Protein AF-A0A6H1ZEV6-F1 (afdb_monomer_lite)

Structure (mmCIF, N/CA/C/O backbone):
data_AF-A0A6H1ZEV6-F1
#
_entry.id   AF-A0A6H1ZEV6-F1
#
loop_
_atom_site.group_PDB
_atom_site.id
_atom_site.type_symbol
_atom_site.label_atom_id
_atom_site.label_alt_id
_atom_site.label_comp_id
_atom_site.label_asym_id
_atom_site.label_entity_id
_atom_site.label_seq_id
_atom_site.pdbx_PDB_ins_code
_atom_site.Cartn_x
_atom_site.Cartn_y
_atom_site.Cartn_z
_atom_site.occupancy
_atom_site.B_iso_or_equiv
_atom_site.auth_seq_id
_atom_site.auth_comp_id
_atom_site.auth_asym_id
_atom_site.auth_atom_id
_atom_site.pdbx_PDB_model_num
ATOM 1 N N . MET A 1 1 ? 6.983 12.228 3.815 1.00 50.22 1 MET A N 1
ATOM 2 C CA . MET A 1 1 ? 7.263 11.785 2.430 1.00 50.22 1 MET A CA 1
ATOM 3 C C . MET A 1 1 ? 5.994 11.112 1.945 1.00 50.22 1 MET A C 1
ATOM 5 O O . MET A 1 1 ? 5.514 10.245 2.655 1.00 50.22 1 MET A O 1
ATOM 9 N N . THR A 1 2 ? 5.404 11.573 0.845 1.00 63.44 2 THR A N 1
ATOM 10 C CA . THR A 1 2 ? 4.066 11.163 0.370 1.00 63.44 2 THR A CA 1
ATOM 11 C C . THR A 1 2 ? 4.087 9.982 -0.602 1.00 63.44 2 THR A C 1
ATOM 13 O O . THR A 1 2 ? 3.046 9.626 -1.137 1.00 63.44 2 THR A O 1
ATOM 16 N N . THR A 1 3 ? 5.255 9.394 -0.873 1.00 75.25 3 THR A N 1
ATOM 17 C CA . THR A 1 3 ? 5.411 8.288 -1.826 1.00 75.25 3 THR A CA 1
ATOM 18 C C . THR A 1 3 ? 6.402 7.251 -1.300 1.00 75.25 3 THR A C 1
ATOM 20 O O . THR A 1 3 ? 7.290 7.564 -0.497 1.00 75.25 3 THR A O 1
ATOM 23 N N . ARG A 1 4 ? 6.287 6.018 -1.804 1.00 79.00 4 ARG A N 1
ATOM 24 C CA . ARG A 1 4 ? 7.197 4.900 -1.502 1.00 79.00 4 ARG A CA 1
ATOM 25 C C . ARG A 1 4 ? 8.296 4.711 -2.547 1.00 79.00 4 ARG A C 1
ATOM 27 O O . ARG A 1 4 ? 9.059 3.745 -2.477 1.00 79.00 4 ARG A O 1
ATOM 34 N N . ALA A 1 5 ? 8.418 5.649 -3.485 1.00 88.75 5 ALA A N 1
ATOM 35 C CA . ALA A 1 5 ? 9.421 5.589 -4.533 1.00 88.75 5 ALA A CA 1
ATOM 36 C C . ALA A 1 5 ? 10.843 5.596 -3.942 1.00 88.75 5 ALA A C 1
ATOM 38 O O . ALA A 1 5 ? 11.205 6.440 -3.114 1.00 88.75 5 ALA A O 1
ATOM 39 N N . ALA A 1 6 ? 11.666 4.652 -4.388 1.00 91.50 6 ALA A N 1
ATOM 40 C CA . ALA A 1 6 ? 13.073 4.541 -4.020 1.00 91.50 6 ALA A CA 1
ATOM 41 C C . ALA A 1 6 ? 13.961 4.645 -5.257 1.00 91.50 6 ALA A C 1
ATOM 43 O O . ALA A 1 6 ? 13.528 4.379 -6.376 1.00 91.50 6 ALA A O 1
ATOM 44 N N . GLN A 1 7 ? 15.204 5.068 -5.047 1.00 94.31 7 GLN A N 1
ATOM 45 C CA . GLN A 1 7 ? 16.198 5.141 -6.107 1.00 94.31 7 GLN A CA 1
ATOM 46 C C . GLN A 1 7 ? 16.534 3.727 -6.590 1.00 94.31 7 GLN A C 1
ATOM 48 O O . GLN A 1 7 ? 16.635 2.794 -5.792 1.00 94.31 7 GLN A O 1
ATOM 53 N N . ILE A 1 8 ? 16.689 3.555 -7.901 1.00 95.06 8 ILE A N 1
ATOM 54 C CA . ILE A 1 8 ? 17.129 2.282 -8.476 1.00 95.06 8 ILE A CA 1
ATOM 55 C C . ILE A 1 8 ? 18.654 2.216 -8.365 1.00 95.06 8 ILE A C 1
ATOM 57 O O . ILE A 1 8 ? 19.376 2.600 -9.283 1.00 95.06 8 ILE A O 1
ATOM 61 N N . GLU A 1 9 ? 19.140 1.735 -7.222 1.00 92.44 9 GLU A N 1
ATOM 62 C CA . GLU A 1 9 ? 20.569 1.737 -6.867 1.00 92.44 9 GLU A CA 1
ATOM 63 C C . GLU A 1 9 ? 21.460 1.019 -7.892 1.00 92.44 9 GLU A C 1
ATOM 65 O O . GLU A 1 9 ? 22.584 1.444 -8.153 1.00 92.44 9 GLU A O 1
ATOM 70 N N . CYS A 1 10 ? 20.955 -0.036 -8.544 1.00 89.19 10 CYS A N 1
ATOM 71 C CA . CYS A 1 10 ? 21.729 -0.769 -9.550 1.00 89.19 10 CYS A CA 1
ATOM 72 C C . CYS A 1 10 ? 22.052 0.053 -10.809 1.00 89.19 10 CYS A C 1
ATOM 74 O O . CYS A 1 10 ? 22.911 -0.358 -11.582 1.00 89.19 10 CYS A O 1
ATOM 76 N N . LEU A 1 11 ? 21.398 1.202 -11.010 1.00 95.50 11 LEU A N 1
ATOM 77 C CA . LEU A 1 11 ? 21.671 2.128 -12.113 1.00 95.50 11 LEU A CA 1
ATOM 78 C C . LEU A 1 11 ? 22.521 3.333 -11.685 1.00 95.50 11 LEU A C 1
ATOM 80 O O . LEU A 1 11 ? 22.792 4.207 -12.509 1.00 95.50 11 LEU A O 1
ATOM 84 N N . MET A 1 12 ? 22.945 3.381 -10.417 1.00 93.31 12 MET A N 1
ATOM 85 C CA . MET A 1 12 ? 23.849 4.410 -9.890 1.00 93.31 12 MET A CA 1
ATOM 86 C C . MET A 1 12 ? 25.314 3.994 -9.882 1.00 93.31 12 MET A C 1
ATOM 88 O O . MET A 1 12 ? 26.193 4.839 -9.729 1.00 93.31 12 MET A O 1
ATOM 92 N N . ALA A 1 13 ? 25.581 2.716 -10.129 1.00 93.62 13 ALA A N 1
ATOM 93 C CA . ALA A 1 13 ? 26.898 2.246 -10.522 1.00 93.62 13 ALA A CA 1
ATOM 94 C C . ALA A 1 13 ? 27.029 2.279 -12.057 1.00 93.62 13 ALA A C 1
ATOM 96 O O . ALA A 1 13 ? 26.051 1.968 -12.743 1.00 93.62 13 ALA A O 1
ATOM 97 N N . PRO A 1 14 ? 28.214 2.615 -12.605 1.00 95.25 14 PRO A N 1
ATOM 98 C CA . PRO A 1 14 ? 28.466 2.538 -14.039 1.00 95.25 14 PRO A CA 1
ATOM 99 C C . PRO A 1 14 ? 28.125 1.158 -14.600 1.00 95.25 14 PRO A C 1
ATOM 101 O O . PRO A 1 14 ? 28.687 0.142 -14.184 1.00 95.25 14 PRO A O 1
ATOM 104 N N . VAL A 1 15 ? 27.207 1.118 -15.561 1.00 96.25 15 VAL A N 1
ATOM 105 C CA . VAL A 1 15 ? 26.894 -0.092 -16.318 1.00 96.25 15 VAL A CA 1
ATOM 106 C C . VAL A 1 15 ? 27.936 -0.253 -17.422 1.00 96.25 15 VAL A C 1
ATOM 108 O O . VAL A 1 15 ? 28.165 0.660 -18.215 1.00 96.25 15 VAL A O 1
ATOM 111 N N . HIS A 1 16 ? 28.548 -1.431 -17.496 1.00 96.44 16 HIS A N 1
ATOM 112 C CA . HIS A 1 16 ? 29.458 -1.817 -18.574 1.00 96.44 16 HIS A CA 1
ATOM 113 C C . HIS A 1 16 ? 28.782 -2.845 -19.477 1.00 96.44 16 HIS A C 1
ATOM 115 O O . HIS A 1 16 ? 28.081 -3.715 -18.980 1.00 96.44 16 HIS A O 1
ATOM 121 N N . ASP A 1 17 ? 28.996 -2.797 -20.789 1.00 96.81 17 ASP A N 1
ATOM 122 C CA . ASP A 1 17 ? 28.552 -3.869 -21.685 1.00 96.81 17 ASP A CA 1
ATOM 123 C C . ASP A 1 17 ? 29.357 -5.148 -21.401 1.00 96.81 17 ASP A C 1
ATOM 125 O O . ASP A 1 17 ? 30.574 -5.160 -21.566 1.00 96.81 17 ASP A O 1
ATOM 129 N N . TYR A 1 18 ? 28.697 -6.246 -21.012 1.00 95.00 18 TYR A N 1
ATOM 130 C CA . TYR A 1 18 ? 29.376 -7.509 -20.684 1.00 95.00 18 TYR A CA 1
ATOM 131 C C . TYR A 1 18 ? 30.173 -8.114 -21.851 1.00 95.00 18 TYR A C 1
ATOM 133 O O . TYR A 1 18 ? 31.049 -8.949 -21.628 1.00 95.00 18 TYR A O 1
ATOM 141 N N . ARG A 1 19 ? 29.863 -7.730 -23.095 1.00 96.00 19 ARG A N 1
ATOM 142 C CA . ARG A 1 19 ? 30.500 -8.256 -24.311 1.00 96.00 19 ARG A CA 1
ATOM 143 C C . ARG A 1 19 ? 31.822 -7.554 -24.603 1.00 96.00 19 ARG A C 1
ATOM 145 O O . ARG A 1 19 ? 32.759 -8.187 -25.077 1.00 96.00 19 ARG A O 1
ATOM 152 N N . THR A 1 20 ? 31.883 -6.247 -24.348 1.00 95.31 20 THR A N 1
ATOM 153 C CA . THR A 1 20 ? 33.016 -5.379 -24.726 1.00 95.31 20 THR A CA 1
ATOM 154 C C . THR A 1 20 ? 33.753 -4.785 -23.528 1.00 95.31 20 THR A C 1
ATOM 156 O O . THR A 1 20 ? 34.849 -4.252 -23.684 1.00 95.31 20 THR A O 1
ATOM 159 N N . ASN A 1 21 ? 33.163 -4.867 -22.335 1.00 95.06 21 ASN A N 1
ATOM 160 C CA . ASN A 1 21 ? 33.586 -4.218 -21.097 1.00 95.06 21 ASN A CA 1
ATOM 161 C C . ASN A 1 21 ? 33.667 -2.675 -21.172 1.00 95.06 21 ASN A C 1
ATOM 163 O O . ASN A 1 21 ? 34.192 -2.032 -20.259 1.00 95.06 21 ASN A O 1
ATOM 167 N N . ALA A 1 22 ? 33.144 -2.055 -22.235 1.00 96.38 22 ALA A N 1
ATOM 168 C CA . ALA A 1 22 ? 33.058 -0.603 -22.361 1.00 96.38 22 ALA A CA 1
ATOM 169 C C . ALA A 1 22 ? 31.904 -0.043 -21.514 1.00 96.38 22 ALA A C 1
ATOM 171 O O . ALA A 1 22 ? 30.912 -0.734 -21.281 1.00 96.38 22 ALA A O 1
ATOM 172 N N . ILE A 1 23 ? 32.013 1.219 -21.085 1.00 96.94 23 ILE A N 1
ATOM 173 C CA . ILE A 1 23 ? 30.904 1.929 -20.431 1.00 96.94 23 ILE A CA 1
ATOM 174 C C . ILE A 1 23 ? 29.711 1.955 -21.393 1.00 96.94 23 ILE A C 1
ATOM 176 O O . ILE A 1 23 ? 29.856 2.357 -22.550 1.00 96.94 23 ILE A O 1
ATOM 180 N N . ALA A 1 24 ? 28.531 1.567 -20.907 1.00 96.50 24 ALA A N 1
ATOM 181 C CA . ALA A 1 24 ? 27.271 1.518 -21.651 1.00 96.50 24 ALA A CA 1
ATOM 182 C C . ALA A 1 24 ? 26.667 2.922 -21.876 1.00 96.50 24 ALA A C 1
ATOM 184 O O . ALA A 1 24 ? 25.479 3.164 -21.660 1.00 96.50 24 ALA A O 1
ATOM 185 N N . SER A 1 25 ? 27.503 3.875 -22.283 1.00 97.00 25 SER A N 1
ATOM 186 C CA . SER A 1 25 ? 27.112 5.248 -22.587 1.00 97.00 25 SER A CA 1
ATOM 187 C C . SER A 1 25 ? 26.109 5.270 -23.741 1.00 97.00 25 SER A C 1
ATOM 189 O O . SER A 1 25 ? 26.327 4.637 -24.775 1.00 97.00 25 SER A O 1
ATOM 191 N N . GLY A 1 26 ? 24.991 5.979 -23.568 1.00 95.50 26 GLY A N 1
ATOM 192 C CA . GLY A 1 26 ? 23.961 6.095 -24.603 1.00 95.50 26 GLY A CA 1
ATOM 193 C C . GLY A 1 26 ? 23.064 4.861 -24.775 1.00 95.50 26 GLY A C 1
ATOM 194 O O . GLY A 1 26 ? 22.178 4.874 -25.628 1.00 95.50 26 GLY A O 1
ATOM 195 N N . TYR A 1 27 ? 23.244 3.806 -23.973 1.00 98.00 27 TYR A N 1
ATOM 196 C CA . TYR A 1 27 ? 22.373 2.625 -24.004 1.00 98.00 27 TYR A CA 1
ATOM 197 C C . TYR A 1 27 ? 21.000 2.979 -23.423 1.00 98.00 27 TYR A C 1
ATOM 199 O O . TYR A 1 27 ? 20.886 3.848 -22.559 1.00 98.00 27 TYR A O 1
ATOM 207 N N . THR A 1 28 ? 19.938 2.314 -23.875 1.00 98.25 28 THR A N 1
ATOM 208 C CA . THR A 1 28 ? 18.574 2.604 -23.404 1.00 98.25 28 THR A CA 1
ATOM 209 C C . THR A 1 28 ? 18.120 1.572 -22.382 1.00 98.25 28 THR A C 1
ATOM 211 O O . THR A 1 28 ? 18.119 0.370 -22.647 1.00 98.25 28 THR A O 1
ATOM 214 N N . VAL A 1 29 ? 17.696 2.046 -21.215 1.00 98.31 29 VAL A N 1
ATOM 215 C CA . VAL A 1 29 ? 17.106 1.238 -20.146 1.00 98.31 29 VAL A CA 1
ATOM 216 C C . VAL A 1 29 ? 15.591 1.256 -20.293 1.00 98.31 29 VAL A C 1
ATOM 218 O O . VAL A 1 29 ? 14.996 2.326 -20.391 1.00 98.31 29 VAL A O 1
ATOM 221 N N . TYR A 1 30 ? 14.963 0.087 -20.287 1.00 98.31 30 TYR A N 1
ATOM 222 C CA . TYR A 1 30 ? 13.516 -0.107 -20.339 1.00 98.31 30 TYR A CA 1
ATOM 223 C C . TYR A 1 30 ? 13.013 -0.716 -19.032 1.00 98.31 30 TYR A C 1
ATOM 225 O O . TYR A 1 30 ? 13.641 -1.628 -18.488 1.00 98.31 30 TYR A O 1
ATOM 233 N N . PHE A 1 31 ? 11.854 -0.251 -18.570 1.00 98.25 31 PHE A N 1
ATOM 234 C CA . PHE A 1 31 ? 11.254 -0.645 -17.299 1.00 98.25 31 PHE A CA 1
ATOM 235 C C . PHE A 1 31 ? 9.902 -1.324 -17.527 1.00 98.25 31 PHE A C 1
ATOM 237 O O . PHE A 1 31 ? 9.008 -0.777 -18.176 1.00 98.25 31 PHE A O 1
ATOM 244 N N . TYR A 1 32 ? 9.747 -2.521 -16.968 1.00 98.19 32 TYR A N 1
ATOM 245 C CA . TYR A 1 32 ? 8.550 -3.347 -17.092 1.00 98.19 32 TYR A CA 1
ATOM 246 C C . TYR A 1 32 ? 8.091 -3.858 -15.726 1.00 98.19 32 TYR A C 1
ATOM 248 O O . TYR A 1 32 ? 8.869 -3.907 -14.768 1.00 98.19 32 TYR A O 1
ATOM 256 N N . ALA A 1 33 ? 6.832 -4.282 -15.632 1.00 96.31 33 ALA A N 1
ATOM 257 C CA . ALA A 1 33 ? 6.369 -5.072 -14.499 1.00 96.31 33 ALA A CA 1
ATOM 258 C C . ALA A 1 33 ? 7.104 -6.425 -14.474 1.00 96.31 33 ALA A C 1
ATOM 260 O O . ALA A 1 33 ? 7.306 -7.042 -15.526 1.00 96.31 33 ALA A O 1
ATOM 261 N N . ALA A 1 34 ? 7.518 -6.862 -13.281 1.00 95.56 34 ALA A N 1
ATOM 262 C CA . ALA A 1 34 ? 8.301 -8.084 -13.086 1.00 95.56 34 ALA A CA 1
ATOM 263 C C . ALA A 1 34 ? 7.653 -9.305 -13.762 1.00 95.56 34 ALA A C 1
ATOM 265 O O . ALA A 1 34 ? 6.431 -9.448 -13.744 1.00 95.56 34 ALA A O 1
ATOM 266 N N . GLY A 1 35 ? 8.462 -10.153 -14.401 1.00 95.44 35 GLY A N 1
ATOM 267 C CA . GLY A 1 35 ? 7.990 -11.332 -15.136 1.00 95.44 35 GLY A CA 1
ATOM 268 C C . GLY A 1 35 ? 7.207 -11.053 -16.428 1.00 95.44 35 GLY A C 1
ATOM 269 O O . GLY A 1 35 ? 6.776 -11.996 -17.089 1.00 95.44 35 GLY A O 1
ATOM 270 N N . THR A 1 36 ? 7.026 -9.791 -16.833 1.00 96.62 36 THR A N 1
ATOM 271 C CA . THR A 1 36 ? 6.225 -9.425 -18.016 1.00 96.62 36 THR A CA 1
ATOM 272 C C . THR A 1 36 ? 7.019 -8.597 -19.035 1.00 96.62 36 THR A C 1
ATOM 274 O O . THR A 1 36 ? 8.216 -8.341 -18.881 1.00 96.62 36 THR A O 1
ATOM 277 N N . SER A 1 37 ? 6.350 -8.184 -20.111 1.00 96.56 37 SER A N 1
ATOM 278 C CA . SER A 1 37 ? 6.791 -7.128 -21.032 1.00 96.56 37 SER A CA 1
ATOM 279 C C . SER A 1 37 ? 5.890 -5.890 -20.963 1.00 96.56 37 SER A C 1
ATOM 281 O O . SER A 1 37 ? 5.944 -5.034 -21.845 1.00 96.56 37 SER A O 1
ATOM 283 N N . THR A 1 38 ? 5.035 -5.794 -19.943 1.00 97.56 38 THR A N 1
ATOM 284 C CA . THR A 1 38 ? 4.147 -4.648 -19.741 1.00 97.56 38 THR A CA 1
ATOM 285 C C . THR A 1 38 ? 4.963 -3.496 -19.182 1.00 97.56 38 THR A C 1
ATOM 287 O O . THR A 1 38 ? 5.583 -3.635 -18.128 1.00 97.56 38 THR A O 1
ATOM 290 N N . ALA A 1 39 ? 4.995 -2.371 -19.896 1.00 97.88 39 ALA A N 1
ATOM 291 C CA . ALA A 1 39 ? 5.756 -1.197 -19.488 1.00 97.88 39 ALA A CA 1
ATOM 292 C C . ALA A 1 39 ? 5.305 -0.696 -18.107 1.00 97.88 39 ALA A C 1
ATOM 294 O O . ALA A 1 39 ? 4.113 -0.697 -17.795 1.00 97.88 39 ALA A O 1
ATOM 295 N N . LYS A 1 40 ? 6.263 -0.268 -17.281 1.00 96.31 40 LYS A N 1
ATOM 296 C CA . LYS A 1 40 ? 6.005 0.238 -15.931 1.00 96.31 40 LYS A CA 1
ATOM 297 C C . LYS A 1 40 ? 6.744 1.551 -15.715 1.00 96.31 40 LYS A C 1
ATOM 299 O O . LYS A 1 40 ? 7.913 1.671 -16.070 1.00 96.31 40 LYS A O 1
ATOM 304 N N . ASN A 1 41 ? 6.052 2.517 -15.120 1.00 96.75 41 ASN A N 1
ATOM 305 C CA . ASN A 1 41 ? 6.599 3.849 -14.903 1.00 96.75 41 ASN A CA 1
ATOM 306 C C . ASN A 1 41 ? 7.757 3.838 -13.896 1.00 96.75 41 ASN A C 1
ATOM 308 O O . ASN A 1 41 ? 7.718 3.136 -12.882 1.00 96.75 41 ASN A O 1
ATOM 312 N N . VAL A 1 42 ? 8.754 4.665 -14.180 1.00 96.62 42 VAL A N 1
ATOM 313 C CA . VAL A 1 42 ? 9.784 5.178 -13.273 1.00 96.62 42 VAL A CA 1
ATOM 314 C C . VAL A 1 42 ? 9.792 6.704 -13.359 1.00 96.62 42 VAL A C 1
ATOM 316 O O . VAL A 1 42 ? 9.182 7.276 -14.262 1.00 96.62 42 VAL A O 1
ATOM 319 N N . TRP A 1 43 ? 10.490 7.373 -12.447 1.00 95.94 43 TRP A N 1
ATOM 320 C CA . TRP A 1 43 ? 10.453 8.830 -12.310 1.00 95.94 43 TRP A CA 1
ATOM 321 C C . TRP A 1 43 ? 11.845 9.421 -12.100 1.00 95.94 43 TRP A C 1
ATOM 323 O O . TRP A 1 43 ? 12.765 8.741 -11.651 1.00 95.94 43 TRP A O 1
ATOM 333 N N . THR A 1 44 ? 12.021 10.701 -12.420 1.00 93.44 44 THR A N 1
ATOM 334 C CA . THR A 1 44 ? 13.278 11.437 -12.165 1.00 93.44 44 THR A CA 1
ATOM 335 C C . THR A 1 44 ? 13.434 11.882 -10.715 1.00 93.44 44 THR A C 1
ATOM 337 O O . THR A 1 44 ? 14.531 12.248 -10.299 1.00 93.44 44 THR A O 1
ATOM 340 N N . GLU A 1 45 ? 12.350 11.825 -9.951 1.00 91.31 45 GLU A N 1
ATOM 341 C CA . GLU A 1 45 ? 12.248 12.277 -8.567 1.00 91.31 45 GLU A CA 1
ATOM 342 C C . GLU A 1 45 ? 11.298 11.368 -7.777 1.00 91.31 45 GLU A C 1
ATOM 344 O O . GLU A 1 45 ? 10.545 10.581 -8.363 1.00 91.31 45 GLU A O 1
ATOM 349 N N . LYS A 1 46 ? 11.349 11.438 -6.444 1.00 87.62 46 LYS A N 1
ATOM 350 C CA . LYS A 1 46 ? 10.578 10.534 -5.575 1.00 87.62 46 LYS A CA 1
ATOM 351 C C . LYS A 1 46 ? 9.082 10.838 -5.611 1.00 87.62 46 LYS A C 1
ATOM 353 O O . LYS A 1 46 ? 8.275 9.967 -5.316 1.00 87.62 46 LYS A O 1
ATOM 358 N N . GLU A 1 47 ? 8.701 12.043 -6.003 1.00 86.62 47 GLU A N 1
ATOM 359 C CA . GLU A 1 47 ? 7.347 12.595 -5.960 1.00 86.62 47 GLU A CA 1
ATOM 360 C C . GLU A 1 47 ? 6.436 12.056 -7.077 1.00 86.62 47 GLU A C 1
ATOM 362 O O . GLU A 1 47 ? 5.243 12.341 -7.090 1.00 86.62 47 GLU A O 1
ATOM 367 N N . LYS A 1 48 ? 6.977 11.242 -7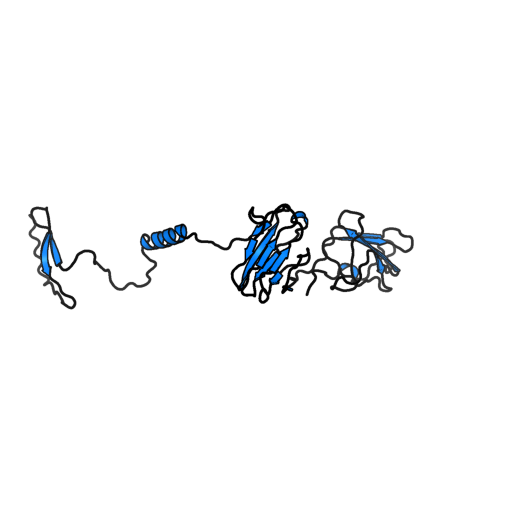.993 1.00 89.12 48 LYS A N 1
ATOM 368 C CA . LYS A 1 48 ? 6.236 10.542 -9.057 1.00 89.12 48 LYS A CA 1
ATOM 369 C C . LYS A 1 48 ? 5.540 11.458 -10.087 1.00 89.12 48 LYS A C 1
ATOM 371 O O . LYS A 1 48 ? 4.561 11.058 -10.712 1.00 89.12 48 LYS A O 1
ATOM 376 N N . THR A 1 49 ? 6.062 12.660 -10.326 1.00 88.62 49 THR A N 1
ATOM 377 C CA . THR A 1 49 ? 5.453 13.680 -11.212 1.00 88.62 49 THR A CA 1
ATOM 378 C C . THR A 1 49 ? 5.692 13.444 -12.711 1.00 88.62 49 THR A C 1
ATOM 380 O O . THR A 1 49 ? 4.792 13.656 -13.518 1.00 88.62 49 THR A O 1
ATOM 383 N N . ASN A 1 50 ? 6.885 12.973 -13.089 1.00 88.25 50 ASN A N 1
ATOM 384 C CA . ASN A 1 50 ? 7.333 12.852 -14.481 1.00 88.25 50 ASN A CA 1
ATOM 385 C C . ASN A 1 50 ? 7.592 11.377 -14.836 1.00 88.25 50 ASN A C 1
ATOM 387 O O . ASN A 1 50 ? 8.708 10.894 -14.622 1.00 88.25 50 ASN A O 1
ATOM 391 N N . PRO A 1 51 ? 6.569 10.625 -15.289 1.00 95.25 51 PRO A N 1
ATOM 392 C CA . PRO A 1 51 ? 6.702 9.199 -15.555 1.00 95.25 51 PRO 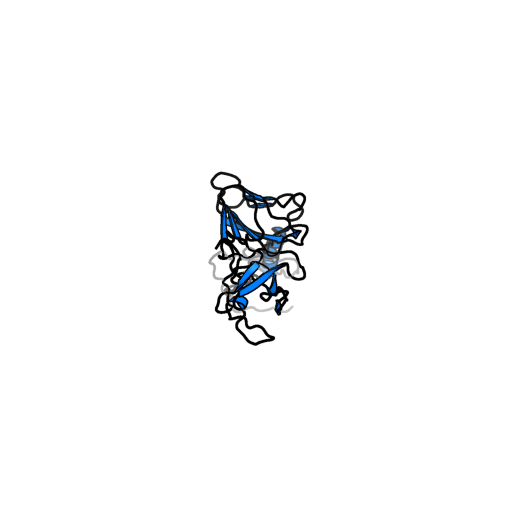A CA 1
ATOM 393 C C . PRO A 1 51 ? 7.435 8.916 -16.871 1.00 95.25 51 PRO A C 1
ATOM 395 O O . PRO A 1 51 ? 7.181 9.543 -17.898 1.00 95.25 51 PRO A O 1
ATOM 398 N N . TYR A 1 52 ? 8.283 7.892 -16.853 1.00 96.06 52 TYR A N 1
ATOM 399 C CA . TYR A 1 52 ? 8.972 7.333 -18.013 1.00 96.06 52 TYR A CA 1
ATOM 400 C C . TYR A 1 52 ? 8.876 5.810 -17.986 1.00 96.06 52 TYR A C 1
ATOM 402 O O . TYR A 1 52 ? 8.901 5.203 -16.922 1.00 96.06 52 TYR A O 1
ATOM 410 N N . THR A 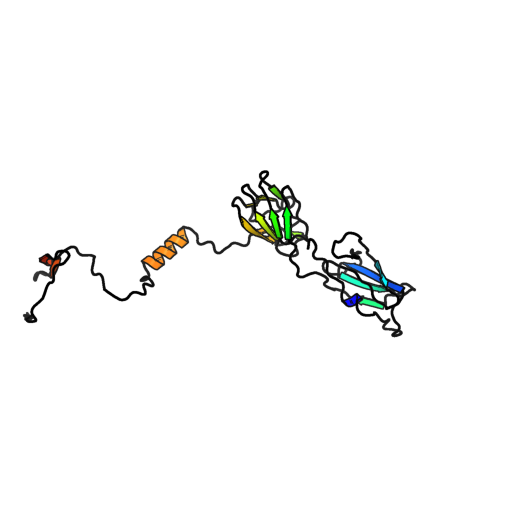1 53 ? 8.846 5.171 -19.151 1.00 97.69 53 THR A N 1
ATOM 411 C CA . THR A 1 53 ? 8.955 3.704 -19.279 1.00 97.69 53 THR A CA 1
ATOM 412 C C . THR A 1 53 ? 10.308 3.265 -19.839 1.00 97.69 53 THR A C 1
ATOM 414 O O . THR A 1 53 ? 10.631 2.077 -19.855 1.00 97.69 53 THR A O 1
ATOM 417 N N . SER A 1 54 ? 11.118 4.222 -20.294 1.00 97.31 54 SER A N 1
ATOM 418 C CA . SER A 1 54 ? 12.491 4.013 -20.739 1.00 97.31 54 SER A CA 1
ATOM 419 C C . SER A 1 54 ? 13.313 5.290 -20.614 1.00 97.31 54 SER A C 1
ATOM 421 O O . SER A 1 54 ? 12.763 6.387 -20.735 1.00 97.31 54 SER A O 1
ATOM 423 N N . ARG A 1 55 ? 14.628 5.161 -20.418 1.00 96.75 55 ARG A N 1
ATOM 424 C CA . ARG A 1 55 ? 15.552 6.298 -20.338 1.00 96.75 55 ARG A CA 1
ATOM 425 C C . ARG A 1 55 ? 16.973 5.893 -20.733 1.00 96.75 55 ARG A C 1
ATOM 427 O O . ARG A 1 55 ? 17.382 4.758 -20.506 1.00 96.75 55 ARG A O 1
ATOM 434 N N . THR A 1 56 ? 17.710 6.819 -21.334 1.00 97.06 56 THR A N 1
ATOM 435 C CA . THR A 1 56 ? 19.079 6.594 -21.816 1.00 97.06 56 THR A CA 1
ATOM 436 C C . THR A 1 56 ? 20.108 6.758 -20.698 1.00 97.06 56 THR A C 1
ATOM 438 O O . THR A 1 56 ? 19.955 7.627 -19.837 1.00 97.06 56 THR A O 1
ATOM 441 N N . LEU A 1 57 ? 21.151 5.928 -20.728 1.00 97.44 57 LEU A N 1
ATOM 442 C CA . LEU A 1 57 ? 22.308 6.002 -19.843 1.00 97.44 57 LEU A CA 1
ATOM 443 C C . LEU A 1 57 ? 23.174 7.226 -20.142 1.00 97.44 57 LEU A C 1
ATOM 445 O O . LEU A 1 57 ? 23.405 7.562 -21.305 1.00 97.44 57 LEU A O 1
ATOM 449 N N . GLY A 1 58 ? 23.644 7.886 -19.080 1.00 96.56 58 GLY A N 1
ATOM 450 C CA . GLY A 1 58 ? 24.589 8.994 -19.170 1.00 96.56 58 GLY A CA 1
ATOM 451 C C . GLY A 1 58 ? 25.935 8.564 -19.755 1.00 96.56 58 GLY A C 1
ATOM 452 O O . GLY A 1 58 ? 26.202 7.379 -19.962 1.00 96.56 58 GLY A O 1
ATOM 453 N N . SER A 1 59 ? 26.814 9.534 -20.013 1.00 96.56 59 SER A N 1
ATOM 454 C CA . SER A 1 59 ? 28.155 9.272 -20.559 1.00 96.56 59 SER A CA 1
ATOM 455 C C . SER A 1 59 ? 29.046 8.424 -19.645 1.00 96.56 59 SER A C 1
ATOM 457 O O . SER A 1 59 ? 30.015 7.824 -20.099 1.00 96.56 59 SER A O 1
ATOM 459 N N . ASP A 1 60 ? 28.718 8.394 -18.360 1.00 96.06 60 ASP A N 1
ATOM 460 C CA . ASP A 1 60 ? 29.329 7.599 -17.298 1.00 96.06 60 ASP A CA 1
ATOM 461 C C . ASP A 1 60 ? 28.670 6.218 -17.119 1.00 96.06 60 ASP A C 1
ATOM 463 O O . ASP A 1 60 ? 29.077 5.450 -16.251 1.00 96.06 60 ASP A O 1
ATOM 467 N N . GLY A 1 61 ? 27.657 5.888 -17.928 1.00 96.25 61 GLY A N 1
ATOM 468 C CA . GLY A 1 61 ? 26.914 4.637 -17.818 1.00 96.25 61 GLY A CA 1
ATOM 469 C C . GLY A 1 61 ? 26.001 4.574 -16.594 1.00 96.25 61 GLY A C 1
ATOM 470 O O . GLY A 1 61 ? 25.675 3.470 -16.166 1.00 96.25 61 GLY A O 1
ATOM 471 N N . THR A 1 62 ? 25.596 5.712 -16.018 1.00 97.19 62 THR A N 1
ATOM 472 C CA . THR A 1 62 ? 24.655 5.764 -14.885 1.00 97.19 62 THR A CA 1
ATOM 473 C C . THR A 1 62 ? 23.387 6.536 -15.236 1.00 97.19 62 THR A C 1
ATOM 475 O O . THR A 1 62 ? 23.365 7.345 -16.171 1.00 97.19 62 THR A O 1
ATOM 478 N N . ILE A 1 63 ? 22.294 6.269 -14.510 1.00 96.19 63 ILE A N 1
ATOM 479 C CA . ILE A 1 63 ? 21.061 7.069 -14.573 1.00 96.19 63 ILE A CA 1
ATOM 480 C C . ILE A 1 63 ? 20.434 7.165 -13.186 1.00 96.19 63 ILE A C 1
ATOM 482 O O . ILE A 1 63 ? 20.163 6.154 -12.541 1.00 96.19 63 ILE A O 1
ATOM 486 N N . GLN A 1 64 ? 20.093 8.381 -12.760 1.00 95.38 64 GLN A N 1
ATOM 487 C CA . GLN A 1 64 ? 19.251 8.556 -11.581 1.00 95.38 64 GLN A CA 1
ATOM 488 C C . GLN A 1 64 ? 17.784 8.401 -11.976 1.00 95.38 64 GLN A C 1
ATOM 490 O O . GLN A 1 64 ? 17.241 9.220 -12.722 1.00 95.38 64 GLN A O 1
ATOM 495 N N . VAL A 1 65 ? 17.146 7.357 -11.460 1.00 95.69 65 VAL A N 1
ATOM 496 C CA . VAL A 1 65 ? 15.703 7.126 -11.560 1.00 95.69 65 VAL A CA 1
ATOM 497 C C . VAL A 1 65 ? 15.174 6.548 -10.258 1.00 95.69 65 VAL A C 1
ATOM 499 O O . VAL A 1 65 ? 15.889 5.873 -9.515 1.00 95.69 65 VAL A O 1
ATOM 502 N N . TYR A 1 66 ? 13.897 6.801 -10.020 1.00 94.88 66 TYR A N 1
ATOM 503 C CA . TYR A 1 66 ? 13.131 6.301 -8.897 1.00 94.88 66 TYR A CA 1
ATOM 504 C C . TYR A 1 66 ? 12.049 5.355 -9.406 1.00 94.88 66 TYR A C 1
ATOM 506 O O . TYR A 1 66 ? 11.424 5.611 -10.435 1.00 94.88 66 TYR A O 1
ATOM 514 N N . GLY A 1 67 ? 11.832 4.259 -8.693 1.00 93.69 67 GLY A N 1
ATOM 515 C CA . GLY A 1 67 ? 10.799 3.271 -8.982 1.00 93.69 67 GLY A CA 1
ATOM 516 C C . GLY A 1 67 ? 10.018 2.914 -7.725 1.00 93.69 67 GLY A C 1
ATOM 517 O O . GLY A 1 67 ? 10.441 3.220 -6.610 1.00 93.69 67 GLY A O 1
ATOM 518 N N . ASP A 1 68 ? 8.871 2.276 -7.924 1.00 90.69 68 ASP A N 1
ATOM 519 C CA . ASP A 1 68 ? 7.984 1.831 -6.856 1.00 90.69 68 ASP A CA 1
ATOM 520 C C . ASP A 1 68 ? 7.431 0.422 -7.138 1.00 90.69 68 ASP A C 1
ATOM 522 O O . ASP A 1 68 ? 6.788 0.156 -8.163 1.00 90.69 68 ASP A O 1
ATOM 526 N N . GLY A 1 69 ? 7.747 -0.525 -6.258 1.00 89.44 69 GLY A N 1
ATOM 527 C CA . GLY A 1 69 ? 7.408 -1.942 -6.366 1.00 89.44 69 GLY A CA 1
ATOM 528 C C . GLY A 1 69 ? 8.469 -2.776 -7.094 1.00 89.44 69 GLY A C 1
ATOM 529 O O . GLY A 1 69 ? 9.656 -2.467 -7.082 1.00 89.44 69 GLY A O 1
ATOM 530 N N . VAL A 1 70 ? 8.052 -3.882 -7.716 1.00 92.69 70 VAL A N 1
ATOM 531 C CA . VAL A 1 70 ? 8.972 -4.841 -8.361 1.00 92.69 70 VAL A CA 1
ATOM 532 C C . VAL A 1 70 ? 9.036 -4.609 -9.873 1.00 92.69 70 VAL A C 1
ATOM 534 O O . VAL A 1 70 ? 8.000 -4.380 -10.508 1.00 92.69 70 VAL A O 1
ATOM 537 N N . TYR A 1 71 ? 10.242 -4.644 -10.439 1.00 96.62 71 TYR A N 1
ATOM 538 C CA . TYR A 1 71 ? 10.526 -4.337 -11.840 1.00 96.62 71 TYR A CA 1
ATOM 539 C C . TYR A 1 71 ? 11.287 -5.457 -12.544 1.00 96.62 71 TYR A C 1
ATOM 541 O O . TYR A 1 71 ? 12.114 -6.151 -11.951 1.00 96.62 71 TYR A O 1
ATOM 549 N N . LYS A 1 72 ? 11.064 -5.527 -13.855 1.00 97.94 72 LYS A N 1
ATOM 550 C CA . LYS A 1 72 ? 12.013 -6.064 -14.822 1.00 97.94 72 LYS A CA 1
ATOM 551 C C . LYS A 1 72 ? 12.676 -4.897 -15.551 1.00 97.94 72 LYS A C 1
ATOM 553 O O . LYS A 1 72 ? 11.990 -4.046 -16.115 1.00 97.94 72 LYS A O 1
ATOM 558 N N . ILE A 1 73 ? 14.000 -4.861 -15.539 1.00 98.19 73 ILE A N 1
ATOM 559 C CA . ILE A 1 73 ? 14.834 -3.818 -16.136 1.00 98.19 73 ILE A CA 1
ATOM 560 C C . ILE A 1 73 ? 15.609 -4.445 -17.293 1.00 98.19 73 ILE A C 1
ATOM 562 O O . ILE A 1 73 ? 16.318 -5.434 -17.107 1.00 98.19 73 ILE A O 1
ATOM 566 N N . VAL A 1 74 ? 15.466 -3.889 -18.494 1.00 98.25 74 VAL A N 1
ATOM 567 C CA . VAL A 1 74 ? 16.160 -4.369 -19.696 1.00 98.25 74 VAL A CA 1
ATOM 568 C C . VAL A 1 74 ? 17.020 -3.250 -20.253 1.00 98.25 74 VAL A C 1
ATOM 570 O O . VAL A 1 74 ? 16.499 -2.195 -20.602 1.00 98.25 74 VAL A O 1
ATOM 573 N N . ILE A 1 75 ? 18.322 -3.483 -20.372 1.00 98.06 75 ILE A N 1
ATOM 574 C CA . ILE A 1 75 ? 19.266 -2.522 -20.949 1.00 98.06 75 ILE A CA 1
ATOM 575 C C . ILE A 1 75 ? 19.575 -2.972 -22.369 1.00 98.06 75 ILE A C 1
ATOM 577 O O . ILE A 1 75 ? 19.965 -4.124 -22.569 1.00 98.06 75 ILE A O 1
ATOM 581 N N . LYS A 1 76 ? 19.386 -2.083 -23.343 1.00 98.19 76 LYS A N 1
ATOM 582 C CA . LYS A 1 76 ? 19.666 -2.332 -24.758 1.00 98.19 76 LYS A CA 1
ATOM 583 C C . LYS A 1 76 ? 20.760 -1.410 -25.279 1.00 98.19 76 LYS A C 1
ATOM 585 O O . LYS A 1 76 ? 20.809 -0.244 -24.889 1.00 98.19 76 LYS A O 1
ATOM 590 N N . ASP A 1 77 ? 21.601 -1.935 -26.162 1.00 97.31 77 ASP A N 1
ATOM 591 C CA . ASP A 1 77 ? 22.597 -1.145 -26.889 1.00 97.31 77 ASP A CA 1
ATOM 592 C C . ASP A 1 77 ? 21.958 -0.250 -27.968 1.00 97.31 77 ASP A C 1
ATOM 594 O O . ASP A 1 77 ? 20.736 -0.227 -28.144 1.00 97.31 77 ASP A O 1
ATOM 598 N N . GLY A 1 78 ? 22.795 0.518 -28.675 1.00 92.75 78 GLY A N 1
ATOM 599 C CA . GLY A 1 78 ? 22.361 1.429 -29.740 1.00 92.75 78 GLY A CA 1
ATOM 600 C C . GLY A 1 78 ? 21.677 0.737 -30.925 1.00 92.75 78 GLY A C 1
ATOM 601 O O . GLY A 1 78 ? 20.881 1.373 -31.611 1.00 92.75 78 GLY A O 1
ATOM 602 N N . ASP A 1 79 ? 21.916 -0.564 -31.111 1.00 94.56 79 ASP A N 1
ATOM 603 C CA . ASP A 1 79 ? 21.288 -1.383 -32.153 1.00 94.56 79 ASP A CA 1
ATOM 604 C C . ASP A 1 79 ? 19.973 -2.031 -31.674 1.00 94.56 79 ASP A C 1
ATOM 606 O O . ASP A 1 79 ? 19.289 -2.727 -32.427 1.00 94.56 79 ASP A O 1
ATOM 610 N N . GLY A 1 80 ? 19.590 -1.810 -30.412 1.00 94.56 80 GLY A N 1
ATOM 611 C CA . GLY A 1 80 ? 18.374 -2.357 -29.814 1.00 94.56 80 GLY A CA 1
ATOM 612 C C . GLY A 1 80 ? 18.507 -3.800 -29.317 1.00 94.56 80 GLY A C 1
ATOM 613 O O . GLY A 1 80 ? 17.491 -4.417 -28.963 1.00 94.56 80 GLY A O 1
ATOM 614 N N . THR A 1 81 ? 19.724 -4.342 -29.241 1.00 96.69 81 THR A N 1
ATOM 615 C CA . THR A 1 81 ? 19.992 -5.677 -28.693 1.00 96.69 81 THR A CA 1
ATOM 616 C C . THR A 1 81 ? 20.033 -5.617 -27.171 1.00 96.69 81 THR A C 1
ATOM 618 O O . THR A 1 81 ? 20.647 -4.728 -26.588 1.00 96.69 81 THR A O 1
ATOM 621 N N . ALA A 1 82 ? 19.371 -6.564 -26.499 1.00 96.94 82 ALA A N 1
ATOM 622 C CA . ALA A 1 82 ? 19.395 -6.641 -25.041 1.00 96.94 82 ALA A CA 1
ATOM 623 C C . ALA A 1 82 ? 20.773 -7.089 -24.536 1.00 96.94 82 ALA A C 1
ATOM 625 O O . ALA A 1 82 ? 21.274 -8.143 -24.919 1.00 96.94 82 ALA A O 1
ATOM 626 N N . VAL A 1 83 ? 21.343 -6.286 -23.642 1.00 97.06 83 VAL A N 1
ATOM 627 C CA . VAL A 1 83 ? 22.645 -6.504 -23.001 1.00 97.06 83 VAL A CA 1
ATOM 628 C C . VAL A 1 83 ? 22.446 -7.043 -21.589 1.00 97.06 83 VAL A C 1
ATOM 630 O O . VAL A 1 83 ? 23.071 -8.020 -21.195 1.00 97.06 83 VAL A O 1
ATOM 633 N N . TYR A 1 84 ? 21.504 -6.465 -20.845 1.00 97.25 84 TYR A N 1
ATOM 634 C CA . TYR A 1 84 ? 21.094 -6.993 -19.548 1.00 97.25 84 TYR A CA 1
ATOM 635 C C . TYR A 1 84 ? 19.590 -7.154 -19.477 1.00 97.25 84 TYR A C 1
ATOM 637 O O . TYR A 1 84 ? 18.826 -6.360 -20.026 1.00 97.25 84 TYR A O 1
ATOM 645 N N . THR A 1 85 ? 19.173 -8.184 -18.752 1.00 97.44 85 THR A N 1
ATOM 646 C CA . THR A 1 85 ? 17.808 -8.344 -18.262 1.00 97.44 85 THR A CA 1
ATOM 647 C C . THR A 1 85 ? 17.896 -8.695 -16.789 1.00 97.44 85 THR A C 1
ATOM 649 O O . THR A 1 85 ? 18.331 -9.788 -16.431 1.00 97.44 85 THR A O 1
ATOM 652 N N . TRP A 1 86 ? 17.502 -7.757 -15.939 1.00 97.00 86 TRP A N 1
ATOM 653 C CA . TRP A 1 86 ? 17.355 -7.976 -14.508 1.00 97.00 86 TRP A CA 1
ATOM 654 C C . TRP A 1 86 ? 15.871 -8.083 -14.205 1.00 97.00 86 TRP A C 1
ATOM 656 O O . TRP A 1 86 ? 15.124 -7.143 -14.454 1.00 97.00 86 TRP A O 1
ATOM 666 N N . ASP A 1 87 ? 15.433 -9.231 -13.708 1.00 97.19 87 ASP A N 1
ATOM 667 C CA . ASP A 1 87 ? 14.041 -9.452 -13.324 1.00 97.19 87 ASP A CA 1
ATOM 668 C C . ASP A 1 87 ? 13.915 -9.532 -11.802 1.00 97.19 87 ASP A C 1
ATOM 670 O O . ASP A 1 87 ? 14.890 -9.809 -11.101 1.00 97.19 87 ASP A O 1
ATOM 674 N N . ASN A 1 88 ? 12.706 -9.289 -11.299 1.00 95.06 88 ASN A N 1
ATOM 675 C CA . ASN A 1 88 ? 12.379 -9.267 -9.874 1.00 95.06 88 ASN A CA 1
ATOM 676 C C . ASN A 1 88 ? 13.200 -8.255 -9.052 1.00 95.06 88 ASN A C 1
ATOM 678 O O . ASN A 1 88 ? 13.465 -8.464 -7.868 1.00 95.06 88 ASN A O 1
ATOM 682 N N . VAL A 1 89 ? 13.571 -7.124 -9.658 1.00 94.94 89 VAL A N 1
ATOM 683 C CA . VAL A 1 89 ? 14.266 -6.035 -8.963 1.00 94.94 89 VAL A CA 1
ATOM 684 C C . VAL A 1 89 ? 13.258 -5.286 -8.094 1.00 94.94 89 VAL A C 1
ATOM 686 O O . VAL A 1 89 ? 12.394 -4.571 -8.605 1.00 94.94 89 VAL A O 1
ATOM 689 N N . LYS A 1 90 ? 13.338 -5.458 -6.771 1.00 92.12 90 LYS A N 1
ATOM 690 C CA . LYS A 1 90 ? 12.475 -4.751 -5.817 1.00 92.12 90 LYS A CA 1
ATOM 691 C C . LYS A 1 90 ? 13.018 -3.346 -5.555 1.00 92.12 90 LYS A C 1
ATOM 693 O O . LYS A 1 90 ? 14.100 -3.194 -4.999 1.00 92.12 90 LYS A O 1
ATOM 698 N N . VAL A 1 91 ? 12.236 -2.335 -5.921 1.00 92.00 91 VAL A N 1
ATOM 699 C CA . VAL A 1 91 ? 12.550 -0.913 -5.751 1.00 92.00 91 VAL A CA 1
ATOM 700 C C . VAL A 1 91 ? 11.427 -0.283 -4.942 1.00 92.00 91 VAL A C 1
ATOM 702 O O . VAL A 1 91 ? 10.401 0.115 -5.482 1.00 92.00 91 VAL A O 1
ATOM 705 N N . GLN A 1 92 ? 11.584 -0.246 -3.624 1.00 86.62 92 GLN A N 1
ATOM 706 C CA . GLN A 1 92 ? 10.576 0.331 -2.742 1.00 86.62 92 GLN A CA 1
ATOM 707 C C . GLN A 1 92 ? 11.241 0.867 -1.482 1.00 86.62 92 GLN A C 1
ATOM 709 O O . GLN A 1 92 ? 12.113 0.213 -0.906 1.00 86.62 92 GLN A O 1
ATOM 714 N N . SER A 1 93 ? 10.830 2.055 -1.051 1.00 84.12 93 SER A N 1
ATOM 715 C CA . SER A 1 93 ? 11.311 2.647 0.190 1.00 84.12 93 SER A CA 1
ATOM 716 C C . SER A 1 93 ? 10.705 1.915 1.397 1.00 84.12 93 SER A C 1
ATOM 718 O O . SER A 1 93 ? 9.516 1.582 1.370 1.00 84.12 93 SER A O 1
ATOM 720 N N . PRO A 1 94 ? 11.479 1.689 2.478 1.00 77.12 94 PRO A N 1
ATOM 721 C CA . PRO A 1 94 ? 10.926 1.235 3.753 1.00 77.12 94 PRO A CA 1
ATOM 722 C C . PRO A 1 94 ? 10.206 2.362 4.512 1.00 77.12 94 PRO A C 1
ATOM 724 O O . PRO A 1 94 ? 9.719 2.132 5.615 1.00 77.12 94 PRO A O 1
ATOM 727 N N . ASN A 1 95 ? 10.177 3.582 3.963 1.00 77.81 95 ASN A N 1
ATOM 728 C CA . ASN A 1 95 ? 9.495 4.707 4.583 1.00 77.81 95 ASN A CA 1
ATOM 729 C C . ASN A 1 95 ? 7.992 4.447 4.672 1.00 77.81 95 ASN A C 1
ATOM 731 O O . ASN A 1 95 ? 7.391 3.937 3.731 1.00 77.81 95 ASN A O 1
ATOM 735 N N . ILE A 1 96 ? 7.417 4.877 5.792 1.00 82.62 96 ILE A N 1
ATOM 736 C CA . ILE A 1 96 ? 5.975 4.952 6.005 1.00 82.62 96 ILE A CA 1
ATOM 737 C C . ILE A 1 96 ? 5.523 6.337 5.538 1.00 82.62 96 ILE A C 1
ATOM 739 O O . ILE A 1 96 ? 5.972 7.359 6.076 1.00 82.62 96 ILE A O 1
ATOM 743 N N . ALA A 1 97 ? 4.659 6.382 4.531 1.00 82.50 97 ALA A N 1
ATOM 744 C CA . ALA A 1 97 ? 4.020 7.604 4.079 1.00 82.50 97 ALA A CA 1
ATOM 745 C C . ALA A 1 97 ? 2.923 8.020 5.071 1.00 82.50 97 ALA A C 1
ATOM 747 O O . ALA A 1 97 ? 1.947 7.303 5.280 1.00 82.50 97 ALA A O 1
ATOM 748 N N . VAL A 1 98 ? 3.098 9.193 5.688 1.00 89.88 98 VAL A N 1
ATOM 749 C CA . VAL A 1 98 ? 2.110 9.808 6.586 1.00 89.88 98 VAL A CA 1
ATOM 750 C C . VAL A 1 98 ? 1.449 10.977 5.869 1.00 89.88 98 VAL A C 1
ATOM 752 O O . VAL A 1 98 ? 2.143 11.876 5.380 1.00 89.88 98 VAL A O 1
ATOM 755 N N . LEU A 1 99 ? 0.120 10.970 5.827 1.00 92.06 99 LEU A N 1
ATOM 756 C CA . LEU A 1 99 ? -0.698 11.955 5.128 1.00 92.06 99 LEU A CA 1
ATOM 757 C C . LEU A 1 99 ? -1.847 12.429 6.018 1.00 92.06 99 LEU A C 1
ATOM 759 O O . LEU A 1 99 ? -2.486 11.622 6.682 1.00 92.06 99 LEU A O 1
ATOM 763 N N . GLU A 1 100 ? -2.139 13.729 6.001 1.00 96.12 100 GLU A N 1
ATOM 764 C CA . GLU A 1 100 ? -3.303 14.299 6.686 1.00 96.12 100 GLU A CA 1
ATOM 765 C C . GLU A 1 100 ? -4.422 14.633 5.692 1.00 96.12 100 GLU A C 1
ATOM 767 O O . GLU A 1 100 ? -4.171 15.157 4.599 1.00 96.12 100 GLU A O 1
ATOM 772 N N . LYS A 1 101 ? -5.669 14.332 6.068 1.00 97.38 101 LYS A N 1
ATOM 773 C CA . LYS A 1 101 ? -6.881 14.630 5.296 1.00 97.38 101 LYS A CA 1
ATOM 774 C C . LYS A 1 101 ? -7.969 15.205 6.189 1.00 97.38 101 LYS A C 1
ATOM 776 O O . LYS A 1 101 ? -8.218 14.690 7.269 1.00 97.38 101 LYS A O 1
ATOM 781 N N . SER A 1 102 ? -8.654 16.235 5.702 1.00 97.19 102 SER A N 1
ATOM 782 C CA . SER A 1 102 ? -9.773 16.895 6.393 1.00 97.19 102 SER A CA 1
ATOM 783 C C . SER A 1 102 ? -11.120 16.761 5.673 1.00 97.19 102 SER A C 1
ATOM 785 O O . SER A 1 102 ? -12.112 17.367 6.068 1.00 97.19 102 SER A O 1
ATOM 787 N N . GLY A 1 103 ? -11.165 15.970 4.602 1.00 97.00 103 GLY A N 1
ATOM 788 C CA . GLY A 1 103 ? -12.357 15.708 3.803 1.00 97.00 103 GLY A CA 1
ATOM 789 C C . GLY A 1 103 ? -12.265 14.343 3.135 1.00 97.00 103 GLY A C 1
ATOM 790 O O . GLY A 1 103 ? -11.264 13.641 3.305 1.00 97.00 103 GLY A O 1
ATOM 791 N N . THR A 1 104 ? -13.310 13.967 2.393 1.00 98.06 104 THR A N 1
ATOM 792 C CA . THR A 1 104 ? -13.378 12.655 1.739 1.00 98.06 104 THR A CA 1
ATOM 793 C C . THR A 1 104 ? -12.144 12.399 0.884 1.00 98.06 104 THR A C 1
ATOM 795 O O . THR A 1 104 ? -11.735 13.248 0.088 1.00 98.06 104 THR A O 1
ATOM 798 N N . TYR A 1 105 ? -11.555 11.219 1.044 1.00 97.94 105 TYR A N 1
ATOM 799 C CA . TYR A 1 105 ? -10.326 10.838 0.361 1.00 97.94 105 TYR A CA 1
ATOM 800 C C . TYR A 1 105 ? -10.401 9.387 -0.100 1.00 97.94 105 TYR A C 1
ATOM 802 O O . TYR A 1 105 ? -10.902 8.530 0.618 1.00 97.94 105 TYR A O 1
ATOM 810 N N . THR A 1 106 ? -9.902 9.121 -1.306 1.00 96.88 106 THR A N 1
ATOM 811 C CA . THR A 1 106 ? -9.715 7.753 -1.799 1.00 96.88 106 THR A CA 1
ATOM 812 C C . THR A 1 106 ? -8.258 7.381 -1.591 1.00 96.88 106 THR A C 1
ATOM 814 O O . THR A 1 106 ? -7.383 7.988 -2.209 1.00 96.88 106 THR A O 1
ATOM 817 N N . ALA A 1 107 ? -8.016 6.431 -0.694 1.00 94.50 107 ALA A N 1
ATOM 818 C CA . ALA A 1 107 ? -6.694 5.907 -0.413 1.00 94.50 107 ALA A CA 1
ATOM 819 C C . ALA A 1 107 ? -6.104 5.245 -1.662 1.00 94.50 107 ALA A C 1
ATOM 821 O O . ALA A 1 107 ? -6.799 4.618 -2.464 1.00 94.50 107 ALA A O 1
ATOM 822 N N . THR A 1 108 ? -4.797 5.374 -1.806 1.00 90.62 108 THR A N 1
ATOM 823 C CA . THR A 1 108 ? -4.001 4.792 -2.880 1.00 90.62 108 THR A CA 1
ATOM 824 C C . THR A 1 108 ? -3.126 3.672 -2.332 1.00 90.62 108 THR A C 1
ATOM 826 O O . THR A 1 108 ? -2.912 3.565 -1.127 1.00 90.62 108 THR A O 1
ATOM 829 N N . ILE A 1 109 ? -2.569 2.857 -3.228 1.00 84.44 109 ILE A N 1
ATOM 830 C CA . ILE A 1 109 ? -1.614 1.798 -2.864 1.00 84.44 109 ILE A CA 1
ATOM 831 C C . ILE A 1 109 ? -0.305 2.328 -2.252 1.00 84.44 109 ILE A C 1
ATOM 833 O O . ILE A 1 109 ? 0.507 1.532 -1.800 1.00 84.44 109 ILE A O 1
ATOM 837 N N . ASP A 1 110 ? -0.083 3.645 -2.280 1.00 83.00 110 ASP A N 1
ATOM 838 C CA . ASP A 1 110 ? 1.099 4.286 -1.705 1.00 83.00 110 ASP A CA 1
ATOM 839 C C . ASP A 1 110 ? 0.837 4.821 -0.283 1.00 83.00 110 ASP A C 1
ATOM 841 O O . ASP A 1 110 ? 1.777 5.262 0.379 1.00 83.00 110 ASP A O 1
ATOM 845 N N . ASP A 1 111 ? -0.418 4.815 0.187 1.00 88.81 111 ASP A N 1
ATOM 846 C CA . ASP A 1 111 ? -0.789 5.331 1.505 1.00 88.81 111 ASP A CA 1
ATOM 847 C C . ASP A 1 111 ? -0.545 4.279 2.596 1.00 88.81 111 ASP A C 1
ATOM 849 O O . ASP A 1 111 ? -1.154 3.208 2.596 1.00 88.81 111 ASP A O 1
ATOM 853 N N . ASP A 1 112 ? 0.312 4.604 3.568 1.00 90.31 112 ASP A N 1
ATOM 854 C CA . ASP A 1 112 ? 0.583 3.736 4.721 1.00 90.31 112 ASP A CA 1
ATOM 855 C C . ASP A 1 112 ? -0.161 4.203 5.982 1.00 90.31 112 ASP A C 1
ATOM 857 O O . ASP A 1 112 ? -0.714 3.389 6.722 1.00 90.31 112 ASP A O 1
ATOM 861 N N . TYR A 1 113 ? -0.165 5.514 6.246 1.00 94.00 113 TYR A N 1
ATOM 862 C CA . TYR A 1 113 ? -0.741 6.105 7.451 1.00 94.00 113 TYR A CA 1
ATOM 863 C C . TYR A 1 113 ? -1.537 7.368 7.112 1.00 94.00 113 TYR A C 1
ATOM 865 O O . TYR A 1 113 ? -0.972 8.395 6.727 1.00 94.00 113 TYR A O 1
ATOM 873 N N . ILE A 1 114 ? -2.850 7.325 7.333 1.00 97.06 114 ILE A N 1
ATOM 874 C CA . ILE A 1 114 ? -3.753 8.450 7.083 1.00 97.06 114 ILE A CA 1
ATOM 875 C C . ILE A 1 114 ? -4.244 9.021 8.416 1.00 97.06 114 ILE A C 1
ATOM 877 O O . ILE A 1 114 ? -4.979 8.375 9.162 1.00 97.06 114 ILE A O 1
ATOM 881 N N . LEU A 1 115 ? -3.853 10.259 8.698 1.00 98.00 115 LEU A N 1
ATOM 882 C CA . LEU A 1 115 ? -4.403 11.089 9.764 1.00 98.00 115 LEU A CA 1
ATOM 883 C C . LEU A 1 115 ? -5.655 11.791 9.235 1.00 98.00 115 LEU A C 1
ATOM 885 O O . LEU A 1 115 ? -5.594 12.519 8.245 1.00 98.00 115 LEU A O 1
ATOM 889 N N . VAL A 1 116 ? -6.794 11.587 9.885 1.00 98.56 116 VAL A N 1
ATOM 890 C CA . VAL A 1 116 ? -8.078 12.126 9.435 1.00 98.56 116 VAL A CA 1
ATOM 891 C C . VAL A 1 116 ? -8.587 13.165 10.424 1.00 98.56 116 VAL A C 1
ATOM 893 O O . VAL A 1 116 ? -8.989 12.849 11.543 1.00 98.56 116 VAL A O 1
ATOM 896 N N . ASN A 1 117 ? -8.565 14.424 10.004 1.00 98.00 117 ASN A N 1
ATOM 897 C CA . ASN A 1 117 ? -9.077 15.558 10.753 1.00 98.00 117 ASN A CA 1
ATOM 898 C C . ASN A 1 117 ? -10.561 15.769 10.453 1.00 98.00 117 ASN A C 1
ATOM 900 O O . ASN A 1 117 ? -10.943 16.368 9.450 1.00 98.00 117 ASN A O 1
ATOM 904 N N . THR A 1 118 ? -11.410 15.309 11.361 1.00 98.25 118 THR A N 1
ATOM 905 C CA . THR A 1 118 ? -12.866 15.395 11.225 1.00 98.25 118 THR A CA 1
ATOM 906 C C . THR A 1 118 ? -13.452 16.654 11.882 1.00 98.25 118 THR A C 1
ATOM 908 O O . THR A 1 118 ? -14.622 16.657 12.264 1.00 98.25 118 THR A O 1
ATOM 911 N N . ALA A 1 119 ? -12.674 17.723 12.103 1.00 95.75 119 ALA A N 1
ATOM 912 C CA . ALA A 1 119 ? -13.176 18.931 12.775 1.00 95.75 119 ALA A CA 1
ATOM 913 C C . ALA A 1 119 ? -14.371 19.576 12.041 1.00 95.75 119 ALA A C 1
ATOM 915 O O . ALA A 1 119 ? -15.237 20.170 12.677 1.00 95.75 119 ALA A O 1
ATOM 916 N N . GLY A 1 120 ? -14.443 19.416 10.713 1.00 94.62 120 GLY A N 1
ATOM 917 C CA . GLY A 1 120 ? -15.532 19.924 9.868 1.00 94.62 120 GLY A CA 1
ATOM 918 C C . GLY A 1 120 ? -16.770 19.023 9.763 1.00 94.62 120 GLY A C 1
ATOM 919 O O . GLY A 1 120 ? -17.706 19.379 9.052 1.00 94.62 120 GLY A O 1
ATOM 920 N N . GLY A 1 121 ? -16.785 17.867 10.433 1.00 97.31 121 GLY A N 1
ATOM 921 C CA . GLY A 1 121 ? -17.838 16.853 10.327 1.00 97.31 121 GLY A CA 1
ATOM 922 C C . GLY A 1 121 ? -17.272 15.469 10.020 1.00 97.31 121 GLY A C 1
ATOM 923 O O . GLY A 1 121 ? -16.057 15.271 10.017 1.00 97.31 121 GLY A O 1
ATOM 924 N N . ASN A 1 122 ? -18.155 14.501 9.769 1.00 98.31 122 ASN A N 1
ATOM 925 C CA . ASN A 1 122 ? -17.736 13.142 9.428 1.00 98.31 122 ASN A CA 1
ATOM 926 C C . ASN A 1 122 ? -16.920 13.131 8.125 1.00 98.31 122 ASN A C 1
ATOM 928 O O . ASN A 1 122 ? -17.289 13.793 7.154 1.00 98.31 122 ASN A O 1
ATOM 932 N N . VAL A 1 123 ? -15.850 12.335 8.087 1.00 98.69 123 VAL A N 1
ATOM 933 C CA . VAL A 1 123 ? -14.993 12.171 6.902 1.00 98.69 123 VAL A CA 1
ATOM 934 C C . VAL A 1 123 ? -15.037 10.723 6.442 1.00 98.69 123 VAL A C 1
ATOM 936 O O . VAL A 1 123 ? -14.923 9.815 7.261 1.00 98.69 123 VAL A O 1
ATOM 939 N N . THR A 1 124 ? -15.193 10.505 5.134 1.00 98.56 124 THR A N 1
ATOM 940 C CA . THR A 1 124 ? -15.147 9.161 4.541 1.00 98.56 124 THR A CA 1
ATOM 941 C C . THR A 1 124 ? -13.790 8.897 3.894 1.00 98.56 124 THR A C 1
ATOM 943 O O . THR A 1 124 ? -13.317 9.708 3.097 1.00 98.56 124 THR A O 1
ATOM 946 N N . ILE A 1 125 ? -13.164 7.769 4.220 1.00 98.56 125 ILE A N 1
ATOM 947 C CA . ILE A 1 125 ? -11.961 7.267 3.557 1.00 98.56 125 ILE A CA 1
ATOM 948 C C . ILE A 1 125 ? -12.350 6.043 2.733 1.00 98.56 125 ILE A C 1
ATOM 950 O O . ILE A 1 125 ? -12.636 4.989 3.297 1.00 98.56 125 ILE A O 1
ATOM 954 N N . ASN A 1 126 ? -12.347 6.186 1.408 1.00 98.00 126 ASN A N 1
ATOM 955 C CA . ASN A 1 126 ? -12.578 5.069 0.497 1.00 98.00 126 ASN A CA 1
ATOM 956 C C . ASN A 1 126 ? -11.263 4.305 0.325 1.00 98.00 126 ASN A C 1
ATOM 958 O O . ASN A 1 126 ? -10.237 4.911 0.008 1.00 98.00 126 ASN A O 1
ATOM 962 N N . LEU A 1 127 ? -11.269 2.995 0.524 1.00 96.38 127 LEU A N 1
ATOM 963 C CA . LEU A 1 127 ? -10.103 2.149 0.306 1.00 96.38 127 LEU A CA 1
ATOM 964 C C . LEU A 1 127 ? -9.915 1.877 -1.189 1.00 96.38 127 LEU A C 1
ATOM 966 O O . LEU A 1 127 ? -10.863 1.879 -1.974 1.00 96.38 127 LEU A O 1
ATOM 970 N N . TYR A 1 128 ? -8.675 1.603 -1.583 1.00 94.56 128 TYR A N 1
ATOM 971 C CA . TYR A 1 128 ? -8.409 0.958 -2.864 1.00 94.56 128 TYR A CA 1
ATOM 972 C C . TYR A 1 128 ? -8.886 -0.508 -2.827 1.00 94.56 128 TYR A C 1
ATOM 974 O O . TYR A 1 128 ? -9.197 -1.038 -1.766 1.00 94.56 128 TYR A O 1
ATOM 982 N N . ALA A 1 129 ? -8.954 -1.177 -3.982 1.00 95.81 129 ALA A N 1
ATOM 983 C CA . ALA A 1 129 ? -9.405 -2.570 -4.056 1.00 95.81 129 ALA A CA 1
ATOM 984 C C . ALA A 1 129 ? -8.542 -3.518 -3.208 1.00 95.81 129 ALA A C 1
ATOM 986 O O . ALA A 1 129 ? -7.312 -3.492 -3.311 1.00 95.81 129 ALA A O 1
ATOM 987 N N . ALA A 1 130 ? -9.180 -4.418 -2.457 1.00 94.75 130 ALA A N 1
ATOM 988 C CA . ALA A 1 130 ? -8.541 -5.458 -1.648 1.00 94.75 130 ALA A CA 1
ATOM 989 C C . ALA A 1 130 ? -7.497 -6.265 -2.443 1.00 94.75 130 ALA A C 1
ATOM 991 O O . ALA A 1 130 ? -6.411 -6.561 -1.951 1.00 94.75 130 ALA A O 1
ATOM 992 N N . ALA A 1 131 ? -7.784 -6.570 -3.711 1.00 92.44 131 ALA A N 1
ATOM 993 C CA . ALA A 1 131 ? -6.878 -7.313 -4.590 1.00 92.44 131 ALA A CA 1
ATOM 994 C C . ALA A 1 131 ? -5.573 -6.563 -4.931 1.00 92.44 131 ALA A C 1
ATOM 996 O O . ALA A 1 131 ? -4.576 -7.193 -5.282 1.00 92.44 131 ALA A O 1
ATOM 997 N N . SER A 1 132 ? -5.567 -5.232 -4.829 1.00 84.88 132 SER A N 1
ATOM 998 C CA . SER A 1 132 ? -4.391 -4.382 -5.075 1.00 84.88 132 SER A CA 1
ATOM 999 C C . SER A 1 132 ? -3.543 -4.165 -3.815 1.00 84.88 132 SER A C 1
ATOM 1001 O O . SER A 1 132 ? -2.569 -3.411 -3.845 1.00 84.88 132 SER A O 1
ATOM 1003 N N . PHE A 1 133 ? -3.908 -4.806 -2.702 1.00 78.56 133 PHE A N 1
ATOM 1004 C CA . PHE A 1 133 ? -3.214 -4.713 -1.425 1.00 78.56 133 PHE A CA 1
ATOM 1005 C C . PHE A 1 133 ? -1.828 -5.336 -1.469 1.00 78.56 133 PHE A C 1
ATOM 1007 O O . PHE A 1 133 ? -1.635 -6.479 -1.881 1.00 78.56 133 PHE A O 1
ATOM 1014 N N . THR A 1 134 ? -0.853 -4.577 -0.976 1.00 77.31 134 THR A N 1
ATOM 1015 C CA . THR A 1 134 ? 0.535 -5.039 -0.862 1.00 77.31 134 THR A CA 1
ATOM 1016 C C . THR A 1 134 ? 1.113 -4.864 0.544 1.00 77.31 134 THR A C 1
ATOM 1018 O O . THR A 1 134 ? 2.164 -5.437 0.836 1.00 77.31 134 THR A O 1
ATOM 1021 N N . HIS A 1 135 ? 0.440 -4.119 1.431 1.00 85.12 135 HIS A N 1
ATOM 1022 C CA . HIS A 1 135 ? 0.846 -3.875 2.819 1.00 85.12 135 HIS A CA 1
ATOM 1023 C C . HIS A 1 135 ? -0.309 -3.295 3.656 1.00 85.12 135 HIS A C 1
ATOM 1025 O O . HIS A 1 135 ? -1.213 -2.692 3.081 1.00 85.12 135 HIS A O 1
ATOM 1031 N N . PRO A 1 136 ? -0.266 -3.413 5.000 1.00 91.44 136 PRO A N 1
ATOM 1032 C CA . PRO A 1 136 ? -1.287 -2.849 5.882 1.00 91.44 136 PRO A CA 1
ATOM 1033 C C . PRO A 1 136 ? -1.375 -1.326 5.776 1.00 91.44 136 PRO A C 1
ATOM 1035 O O . PRO A 1 136 ? -0.357 -0.662 5.569 1.00 91.44 136 PRO A O 1
ATOM 1038 N N . ILE A 1 137 ? -2.578 -0.793 5.989 1.00 94.06 137 ILE A N 1
ATOM 1039 C CA . ILE A 1 137 ? -2.842 0.647 6.074 1.00 94.06 137 ILE A CA 1
ATOM 1040 C C . ILE A 1 137 ? -3.360 0.997 7.470 1.00 94.06 137 ILE A C 1
ATOM 1042 O O . ILE A 1 137 ? -4.200 0.287 8.025 1.00 94.06 137 ILE A O 1
ATOM 1046 N N . CYS A 1 138 ? -2.857 2.086 8.044 1.00 95.81 138 CYS A N 1
ATOM 1047 C CA . CYS A 1 138 ? -3.327 2.638 9.306 1.00 95.81 138 CYS A CA 1
ATOM 1048 C C . CYS A 1 138 ? -4.157 3.895 9.049 1.00 95.81 138 CYS A C 1
ATOM 1050 O O . CYS A 1 138 ? -3.717 4.809 8.350 1.00 95.81 138 CYS A O 1
ATOM 1052 N N . ILE A 1 139 ? -5.351 3.962 9.631 1.00 97.81 139 ILE A N 1
ATOM 1053 C CA . ILE A 1 139 ? -6.208 5.149 9.574 1.00 97.81 139 ILE A CA 1
ATOM 1054 C C . ILE A 1 139 ? -6.464 5.600 11.004 1.00 97.81 139 ILE A C 1
ATOM 1056 O O . ILE A 1 139 ? -6.966 4.825 11.820 1.00 97.81 139 ILE A O 1
ATOM 1060 N N . LYS A 1 140 ? -6.118 6.852 11.307 1.00 97.94 140 LYS A N 1
ATOM 1061 C CA . LYS A 1 140 ? -6.286 7.453 12.630 1.00 97.94 140 LYS A CA 1
ATOM 1062 C C . LYS A 1 140 ? -7.247 8.631 12.571 1.00 97.94 140 LYS A C 1
ATOM 1064 O O . LYS A 1 140 ? -7.042 9.562 11.795 1.00 97.94 140 LYS A O 1
ATOM 1069 N N . ASN A 1 141 ? -8.242 8.628 13.450 1.00 98.19 141 ASN A N 1
ATOM 1070 C CA . ASN A 1 141 ? -9.074 9.797 13.694 1.00 98.19 141 ASN A CA 1
ATOM 1071 C C . ASN A 1 141 ? -8.328 10.777 14.609 1.00 98.19 141 ASN A C 1
ATOM 1073 O O . ASN A 1 141 ? -7.985 10.425 15.734 1.00 98.19 141 ASN A O 1
ATOM 1077 N N . ILE A 1 142 ? -8.073 11.998 14.146 1.00 98.25 142 ILE A N 1
ATOM 1078 C CA . ILE A 1 142 ? -7.486 13.076 14.965 1.00 98.25 142 ILE A CA 1
ATOM 1079 C C . ILE A 1 142 ? -8.498 14.188 15.286 1.00 98.25 142 ILE A C 1
ATOM 1081 O O . ILE A 1 142 ? -8.159 15.159 15.963 1.00 98.25 142 ILE A O 1
ATOM 1085 N N . GLY A 1 143 ? -9.746 14.054 14.827 1.00 97.25 143 GLY A N 1
ATOM 1086 C CA . GLY A 1 143 ? -10.845 14.970 15.123 1.00 97.25 143 GLY A CA 1
ATOM 1087 C C . GLY A 1 143 ? -11.894 14.372 16.067 1.00 97.25 143 GLY A C 1
ATOM 1088 O O . GLY A 1 143 ? -11.726 13.291 16.619 1.00 97.25 143 GLY A O 1
ATOM 1089 N N . THR A 1 144 ? -12.982 15.113 16.277 1.00 96.88 144 THR A N 1
ATOM 1090 C CA . THR A 1 144 ? -14.046 14.789 17.248 1.00 96.88 144 THR A CA 1
ATOM 1091 C C . THR A 1 144 ? -15.271 14.093 16.650 1.00 96.88 144 THR A C 1
ATOM 1093 O O . THR A 1 1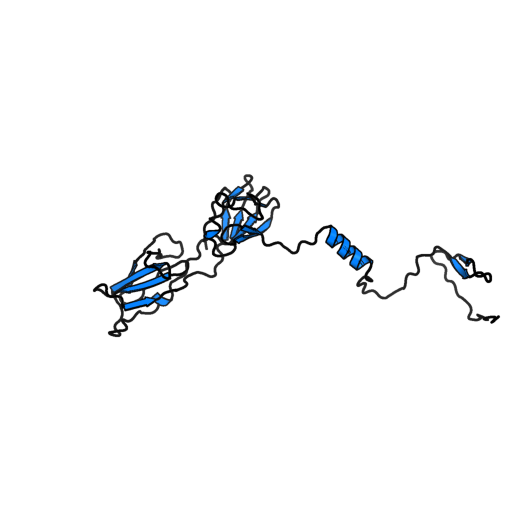44 ? -16.150 13.667 17.391 1.00 96.88 144 THR A O 1
ATOM 1096 N N . ASN A 1 145 ? -15.354 14.010 15.324 1.00 98.31 145 ASN A N 1
ATOM 1097 C CA . ASN A 1 145 ? -16.461 13.399 14.587 1.00 98.31 145 ASN A CA 1
ATOM 1098 C C . ASN A 1 145 ? -16.010 12.047 14.019 1.00 98.31 145 ASN A C 1
ATOM 1100 O O . ASN A 1 145 ? -14.867 11.633 14.206 1.00 98.31 145 ASN A O 1
ATOM 1104 N N . ASN A 1 146 ? -16.893 11.352 13.308 1.00 98.44 146 ASN A N 1
ATOM 1105 C CA . ASN A 1 146 ? -16.601 10.001 12.846 1.00 98.44 146 ASN A CA 1
ATOM 1106 C C . ASN A 1 146 ? -15.698 9.994 11.607 1.00 98.44 146 ASN A C 1
ATOM 1108 O O . ASN A 1 146 ? -15.917 10.749 10.654 1.00 98.44 146 ASN A O 1
ATOM 1112 N N . VAL A 1 147 ? -14.756 9.053 11.577 1.00 98.75 147 VAL A N 1
ATOM 1113 C CA . VAL A 1 147 ? -14.123 8.591 10.335 1.00 98.75 147 VAL A CA 1
ATOM 1114 C C . VAL A 1 147 ? -14.867 7.349 9.869 1.00 98.75 147 VAL A C 1
ATOM 1116 O O . VAL A 1 147 ? -14.917 6.356 10.591 1.00 98.75 147 VAL A O 1
ATOM 1119 N N . VAL A 1 148 ? -15.445 7.402 8.674 1.00 98.56 148 VAL A N 1
ATOM 1120 C CA . VAL A 1 148 ? -16.096 6.258 8.027 1.00 98.56 148 VAL A CA 1
ATOM 1121 C C . VAL A 1 148 ? -15.127 5.686 7.001 1.00 98.56 148 VAL A C 1
ATOM 1123 O O . VAL A 1 148 ? -14.692 6.392 6.101 1.00 98.56 148 VAL A O 1
ATOM 1126 N N . ILE A 1 149 ? -14.761 4.423 7.142 1.00 98.56 149 ILE A N 1
ATOM 1127 C CA . ILE A 1 149 ? -13.913 3.701 6.197 1.00 98.56 149 ILE A CA 1
ATOM 1128 C C . ILE A 1 149 ? -14.831 2.873 5.304 1.00 98.56 149 ILE A C 1
ATOM 1130 O O . ILE A 1 149 ? -15.614 2.063 5.806 1.00 98.56 149 ILE A O 1
ATOM 1134 N N . ASP A 1 150 ? -14.730 3.096 3.999 1.00 98.38 150 ASP A N 1
ATOM 1135 C CA . ASP A 1 150 ? -15.552 2.469 2.966 1.00 98.38 150 ASP A CA 1
ATOM 1136 C C . ASP A 1 150 ? -14.660 1.587 2.072 1.00 98.38 150 ASP A C 1
ATOM 1138 O O . ASP A 1 150 ? -13.692 2.092 1.502 1.00 98.38 150 ASP A O 1
ATOM 1142 N N . PRO A 1 151 ? -14.892 0.268 1.984 1.00 97.69 151 PRO A N 1
ATOM 1143 C CA . PRO A 1 151 ? -14.138 -0.617 1.108 1.00 97.69 151 PRO A CA 1
ATOM 1144 C C . PRO A 1 151 ? -14.539 -0.408 -0.363 1.00 97.69 151 PRO A C 1
ATOM 1146 O O . PRO A 1 151 ? -15.589 0.144 -0.678 1.00 97.69 151 PRO A O 1
ATOM 1149 N N . ASN A 1 152 ? -13.708 -0.858 -1.302 1.00 97.19 152 ASN A N 1
ATOM 1150 C CA . ASN A 1 152 ? -13.969 -0.613 -2.718 1.00 97.19 152 ASN A CA 1
ATOM 1151 C C . ASN A 1 152 ? -15.116 -1.494 -3.250 1.00 97.19 152 ASN A C 1
ATOM 1153 O O . ASN A 1 152 ? -15.017 -2.721 -3.309 1.00 97.19 152 ASN A O 1
ATOM 1157 N N . GLY A 1 153 ? -16.185 -0.866 -3.739 1.00 95.38 153 GLY A N 1
ATOM 1158 C CA . GLY A 1 153 ? -17.283 -1.570 -4.400 1.00 95.38 153 GLY A CA 1
ATOM 1159 C C . GLY A 1 153 ? -18.118 -2.413 -3.432 1.00 95.38 153 GLY A C 1
ATOM 1160 O O . GLY A 1 153 ? -18.784 -1.867 -2.563 1.00 95.38 153 GLY A O 1
ATOM 1161 N N . ALA A 1 154 ? -18.144 -3.735 -3.630 1.00 95.69 154 ALA A N 1
ATOM 1162 C CA . ALA A 1 154 ? -18.920 -4.681 -2.811 1.00 95.69 154 ALA A CA 1
ATOM 1163 C C . ALA A 1 154 ? -18.053 -5.486 -1.824 1.00 95.69 154 ALA A C 1
ATOM 1165 O O . ALA A 1 154 ? -18.509 -6.481 -1.258 1.00 95.69 154 ALA A O 1
ATOM 1166 N N . GLU A 1 155 ? -16.788 -5.095 -1.666 1.00 97.75 155 GLU A N 1
ATOM 1167 C CA . GLU A 1 155 ? -15.895 -5.640 -0.646 1.00 97.75 155 GLU A CA 1
ATOM 1168 C C . GLU A 1 155 ? -16.438 -5.347 0.765 1.00 97.75 155 GLU A C 1
ATOM 1170 O O . GLU A 1 155 ? -17.275 -4.467 0.960 1.00 97.75 155 GLU A O 1
ATOM 1175 N N . LEU A 1 156 ? -15.961 -6.092 1.764 1.00 97.88 156 LEU A N 1
ATOM 1176 C CA . LEU A 1 156 ? -16.403 -5.959 3.155 1.00 97.88 156 LEU A CA 1
ATOM 1177 C C . LEU A 1 156 ? -15.209 -5.744 4.091 1.00 97.88 156 LEU A C 1
ATOM 1179 O O . LEU A 1 156 ? -14.114 -6.242 3.823 1.00 97.88 156 LEU A O 1
ATOM 1183 N N . ILE A 1 157 ? -15.444 -5.056 5.209 1.00 97.81 157 ILE A N 1
ATOM 1184 C CA . ILE A 1 157 ? -14.517 -4.896 6.337 1.00 97.81 157 ILE A CA 1
ATOM 1185 C C . ILE A 1 157 ? -15.112 -5.644 7.531 1.00 97.81 157 ILE A C 1
ATOM 1187 O O . ILE A 1 157 ? -16.181 -5.270 8.006 1.00 97.81 157 ILE A O 1
ATOM 1191 N N . GLU A 1 158 ? -14.474 -6.727 7.985 1.00 95.62 158 GLU A N 1
ATOM 1192 C CA . GLU A 1 158 ? -15.018 -7.604 9.045 1.00 95.62 158 GLU A CA 1
ATOM 1193 C C . GLU A 1 158 ? -16.467 -8.072 8.760 1.00 95.62 158 GLU A C 1
ATOM 1195 O O . GLU A 1 158 ? -17.303 -8.204 9.651 1.00 95.62 158 GLU A O 1
ATOM 1200 N N . GLY A 1 159 ? -16.799 -8.284 7.480 1.00 96.00 159 GLY A N 1
ATOM 1201 C CA . GLY A 1 159 ? -18.144 -8.675 7.039 1.00 96.00 159 GLY A CA 1
ATOM 1202 C C . GLY A 1 159 ? -19.170 -7.534 6.945 1.00 96.00 159 GLY A C 1
ATOM 1203 O O . GLY A 1 159 ? -20.309 -7.789 6.558 1.00 96.00 159 GLY A O 1
ATOM 1204 N N . ALA A 1 160 ? -18.790 -6.289 7.245 1.00 97.25 160 ALA A N 1
ATOM 1205 C CA . ALA A 1 160 ? -19.635 -5.103 7.111 1.00 97.25 160 ALA A CA 1
ATOM 1206 C C . ALA A 1 160 ? -19.273 -4.269 5.871 1.00 97.25 160 ALA A C 1
ATOM 1208 O O . ALA A 1 160 ? -18.143 -4.307 5.390 1.00 97.25 160 ALA A O 1
ATOM 1209 N N . SER A 1 161 ? -20.226 -3.484 5.359 1.00 97.19 161 SER A N 1
ATOM 1210 C CA . SER A 1 161 ? -19.999 -2.606 4.202 1.00 97.19 161 SER A CA 1
ATOM 1211 C C . SER A 1 161 ? -19.181 -1.362 4.534 1.00 97.19 161 SER A C 1
ATOM 1213 O O . SER A 1 161 ? -18.716 -0.709 3.621 1.00 97.19 161 SER A O 1
ATOM 1215 N N . THR A 1 162 ? -19.023 -1.003 5.809 1.00 97.94 162 THR A N 1
ATOM 1216 C CA . THR A 1 162 ? -18.156 0.091 6.266 1.00 97.94 162 THR A CA 1
ATOM 1217 C C . THR A 1 162 ? -17.629 -0.208 7.667 1.00 97.94 162 THR A C 1
ATOM 1219 O O . THR A 1 162 ? -18.209 -1.007 8.407 1.00 97.94 162 THR A O 1
ATOM 1222 N N . TYR A 1 163 ? -16.550 0.470 8.057 1.00 98.00 163 TYR A N 1
ATOM 1223 C CA . TYR A 1 163 ? -16.029 0.474 9.424 1.00 98.00 163 TYR A CA 1
ATOM 1224 C C . TYR A 1 163 ? -15.942 1.912 9.935 1.00 98.00 163 TYR A C 1
ATOM 1226 O O . TYR A 1 163 ? -15.432 2.783 9.240 1.00 98.00 163 TYR A O 1
ATOM 1234 N N . THR A 1 164 ? -16.422 2.193 11.147 1.00 98.06 164 THR A N 1
ATOM 1235 C CA . THR A 1 164 ? -16.429 3.562 11.692 1.00 98.06 164 THR A CA 1
ATOM 1236 C C . THR A 1 164 ? -15.499 3.697 12.893 1.00 98.06 164 THR A C 1
ATOM 1238 O O . THR A 1 164 ? -15.641 2.977 13.878 1.00 98.06 164 THR A O 1
ATOM 1241 N N . ILE A 1 165 ? -14.597 4.681 12.850 1.00 97.75 165 ILE A N 1
ATOM 1242 C CA . ILE A 1 165 ? -13.814 5.138 14.002 1.00 97.75 165 ILE A CA 1
ATOM 1243 C C . ILE A 1 165 ? -14.529 6.352 14.608 1.00 97.75 165 ILE A C 1
ATOM 1245 O O . ILE A 1 165 ? -14.429 7.464 14.088 1.00 97.75 165 ILE A O 1
ATOM 1249 N N . GLY A 1 166 ? -15.276 6.139 15.694 1.00 96.62 166 GLY A N 1
ATOM 1250 C CA . GLY A 1 166 ? -16.034 7.204 16.370 1.00 96.62 166 GLY A CA 1
ATOM 1251 C C . GLY A 1 166 ? -15.272 7.942 17.476 1.00 96.62 166 GLY A C 1
ATOM 1252 O O . GLY A 1 166 ? -15.675 9.023 17.888 1.00 96.62 166 GLY A O 1
ATOM 1253 N N . THR A 1 167 ? -14.170 7.372 17.964 1.00 95.50 167 THR A N 1
ATOM 1254 C CA . THR A 1 167 ? -13.394 7.942 19.073 1.00 95.50 167 THR A CA 1
ATOM 1255 C C . THR A 1 167 ? -12.242 8.783 18.533 1.00 95.50 167 THR A C 1
ATOM 1257 O O . THR A 1 167 ? -11.482 8.314 17.683 1.00 95.50 167 THR A O 1
ATOM 1260 N N . GLN A 1 168 ? -12.088 10.007 19.046 1.00 96.94 168 GLN A N 1
ATOM 1261 C CA . GLN A 1 168 ? -10.901 10.824 18.789 1.00 96.94 168 GLN A CA 1
ATOM 1262 C C . GLN A 1 168 ? -9.640 10.078 19.240 1.00 96.94 168 GLN A C 1
ATOM 1264 O O . GLN A 1 168 ? -9.647 9.384 20.254 1.00 96.94 168 GLN A O 1
ATOM 1269 N N . ASP A 1 169 ? -8.560 10.219 18.479 1.00 96.19 169 ASP A N 1
ATOM 1270 C CA . ASP A 1 169 ? -7.266 9.571 18.697 1.00 96.19 169 ASP A CA 1
ATOM 1271 C C . ASP A 1 169 ? -7.237 8.044 18.559 1.00 96.19 169 ASP A C 1
ATOM 1273 O O . ASP A 1 169 ? -6.159 7.449 18.658 1.00 96.19 169 ASP A O 1
ATOM 1277 N N . ALA A 1 170 ? -8.363 7.406 18.235 1.00 95.69 170 ALA A N 1
ATOM 1278 C CA . ALA A 1 170 ? -8.371 5.998 17.870 1.00 95.69 170 ALA A CA 1
ATOM 1279 C C . ALA A 1 170 ? -7.816 5.790 16.454 1.00 95.69 170 ALA A C 1
ATOM 1281 O O . ALA A 1 170 ? -8.042 6.588 15.537 1.00 95.69 170 ALA A O 1
ATOM 1282 N N . ALA A 1 171 ? -7.096 4.686 16.281 1.00 96.06 171 ALA A N 1
ATOM 1283 C CA . ALA A 1 171 ? -6.546 4.252 15.008 1.00 96.06 171 ALA A CA 1
ATOM 1284 C C . ALA A 1 171 ? -6.869 2.780 14.772 1.00 96.06 171 ALA A C 1
ATOM 1286 O O . ALA A 1 171 ? -6.993 2.011 15.724 1.00 96.06 171 ALA A O 1
ATOM 1287 N N . VAL A 1 172 ? -6.975 2.394 13.505 1.00 96.00 172 VAL A N 1
ATOM 1288 C CA . VAL A 1 172 ? -7.141 0.995 13.109 1.00 96.00 172 VAL A CA 1
ATOM 1289 C C . VAL A 1 172 ? -6.136 0.633 12.033 1.00 96.00 172 VAL A C 1
ATOM 1291 O O . VAL A 1 172 ? -5.890 1.411 11.110 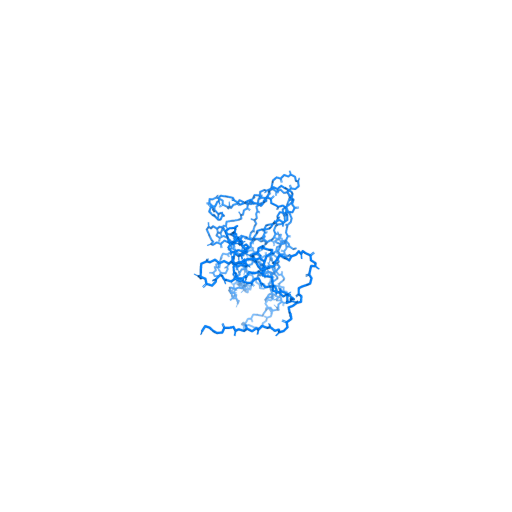1.00 96.00 172 VAL A O 1
ATOM 1294 N N . TRP A 1 173 ? -5.572 -0.563 12.159 1.00 95.38 173 TRP A N 1
ATOM 1295 C CA . TRP A 1 173 ? -4.755 -1.180 11.124 1.00 95.38 173 TRP A CA 1
ATOM 1296 C C . TRP A 1 173 ? -5.621 -2.134 10.318 1.00 95.38 173 TRP A C 1
ATOM 1298 O O . TRP A 1 173 ? -6.192 -3.066 10.888 1.00 95.38 173 TRP A O 1
ATOM 1308 N N . LEU A 1 174 ? -5.703 -1.911 9.008 1.00 95.94 174 LEU A N 1
ATOM 1309 C CA . LEU A 1 174 ? -6.444 -2.765 8.091 1.00 95.94 174 LEU A CA 1
ATOM 1310 C C . LEU A 1 174 ? -5.500 -3.648 7.276 1.00 95.94 174 LEU A C 1
ATOM 1312 O O . LEU A 1 174 ? -4.482 -3.194 6.747 1.00 95.94 174 LEU A O 1
ATOM 1316 N N . PHE A 1 175 ? -5.886 -4.911 7.144 1.00 95.12 175 PHE A N 1
ATOM 1317 C CA . PHE A 1 175 ? -5.192 -5.951 6.399 1.00 95.12 175 PHE A CA 1
ATOM 1318 C C . PHE A 1 175 ? -6.145 -6.534 5.363 1.00 95.12 175 PHE A C 1
ATOM 1320 O O . PHE A 1 175 ? -7.287 -6.846 5.691 1.00 95.12 175 PHE A O 1
ATOM 1327 N N . SER A 1 176 ? -5.690 -6.723 4.127 1.00 95.06 176 SER A N 1
ATOM 1328 C CA . SER A 1 176 ? -6.488 -7.413 3.117 1.00 95.06 176 SER A CA 1
ATOM 1329 C C . SER A 1 176 ? -6.060 -8.866 2.943 1.00 95.06 176 SER A C 1
ATOM 1331 O O . SER A 1 176 ? -4.878 -9.195 3.038 1.00 95.06 176 SER A O 1
ATOM 1333 N N . ASN A 1 177 ? -7.024 -9.729 2.616 1.00 93.81 177 ASN A N 1
ATOM 1334 C CA . ASN A 1 177 ? -6.769 -11.081 2.110 1.00 93.81 177 ASN A CA 1
ATOM 1335 C C . ASN A 1 177 ? -6.856 -11.182 0.569 1.00 93.81 177 ASN A C 1
ATOM 1337 O O . ASN A 1 177 ? -6.871 -12.289 0.035 1.00 93.81 177 ASN A O 1
ATOM 1341 N N . GLY A 1 178 ? -6.980 -10.052 -0.138 1.00 94.12 178 GLY A N 1
ATOM 1342 C CA . GLY A 1 178 ? -7.182 -9.990 -1.590 1.00 94.12 178 GLY A CA 1
ATOM 1343 C C . GLY A 1 178 ? -8.647 -9.926 -2.044 1.00 94.12 178 GLY A C 1
ATOM 1344 O O . GLY A 1 178 ? -8.898 -9.743 -3.231 1.00 94.12 178 GLY A O 1
ATOM 1345 N N . SER A 1 179 ? -9.614 -10.055 -1.129 1.00 94.75 179 SER A N 1
ATOM 1346 C CA . SER A 1 179 ? -11.062 -9.984 -1.424 1.00 94.75 179 SER A CA 1
ATOM 1347 C C . SER A 1 179 ? -11.888 -9.219 -0.384 1.00 94.75 179 SER A C 1
ATOM 1349 O O . SER A 1 179 ? -12.963 -8.716 -0.691 1.00 94.75 179 SER A O 1
ATOM 1351 N N . ALA A 1 180 ? -11.390 -9.134 0.847 1.00 96.38 180 ALA A N 1
ATOM 1352 C CA . ALA A 1 180 ? -12.006 -8.444 1.967 1.00 96.38 180 ALA A CA 1
ATOM 1353 C C . ALA A 1 180 ? -10.921 -7.824 2.856 1.00 96.38 180 ALA A C 1
ATOM 1355 O O . ALA A 1 180 ? -9.723 -8.095 2.688 1.00 96.38 180 ALA A O 1
ATOM 1356 N N . TRP A 1 181 ? -11.360 -7.009 3.808 1.00 97.19 181 TRP A N 1
ATOM 1357 C CA . TRP A 1 181 ? -10.529 -6.290 4.762 1.00 97.19 181 TRP A CA 1
ATOM 1358 C C . TRP A 1 181 ? -10.808 -6.757 6.190 1.00 97.19 181 TRP A C 1
ATOM 1360 O O . TRP A 1 181 ? -11.945 -7.052 6.559 1.00 97.19 181 TRP A O 1
ATOM 1370 N N . TYR A 1 182 ? -9.756 -6.783 6.994 1.00 95.81 182 TYR A N 1
ATOM 1371 C CA . TYR A 1 182 ? -9.771 -7.196 8.390 1.00 95.81 182 TYR A CA 1
ATOM 1372 C C . TYR A 1 182 ? -9.063 -6.151 9.230 1.00 95.81 182 TYR A C 1
ATOM 1374 O O . TYR A 1 182 ? -8.061 -5.576 8.798 1.00 95.81 182 TYR A O 1
ATOM 1382 N N . VAL A 1 183 ? -9.570 -5.912 10.428 1.00 95.38 183 VAL A N 1
ATOM 1383 C CA . VAL A 1 183 ? -8.967 -4.994 11.386 1.00 95.38 183 VAL A CA 1
ATOM 1384 C C . VAL A 1 183 ? -8.104 -5.808 12.341 1.00 95.38 183 VAL A C 1
ATOM 1386 O O . VAL A 1 183 ? -8.537 -6.830 12.873 1.00 95.38 183 VAL A O 1
ATOM 1389 N N . ALA A 1 184 ? -6.866 -5.373 12.581 1.00 91.06 184 ALA A N 1
ATOM 1390 C CA . ALA A 1 184 ? -6.097 -5.961 13.671 1.00 91.06 184 ALA A CA 1
ATOM 1391 C C . ALA A 1 184 ? -6.778 -5.625 14.998 1.00 91.06 184 ALA A C 1
ATOM 1393 O O . ALA A 1 184 ? -6.851 -4.463 15.397 1.00 91.06 184 ALA A O 1
ATOM 1394 N N . ASN A 1 185 ? -7.275 -6.657 15.671 1.00 79.31 185 ASN A N 1
ATOM 1395 C CA . ASN A 1 185 ? -7.816 -6.517 17.010 1.00 79.31 185 ASN A CA 1
ATOM 1396 C C . ASN A 1 185 ? -6.680 -6.247 17.998 1.00 79.31 185 ASN A C 1
ATOM 1398 O O . ASN A 1 185 ? -5.657 -6.935 17.984 1.00 79.31 185 ASN A O 1
ATOM 1402 N N . ASP A 1 186 ? -6.902 -5.302 18.906 1.00 68.44 186 ASP A N 1
ATOM 1403 C CA . ASP A 1 186 ? -6.169 -5.286 20.165 1.00 68.44 186 ASP A CA 1
ATOM 1404 C C . ASP A 1 18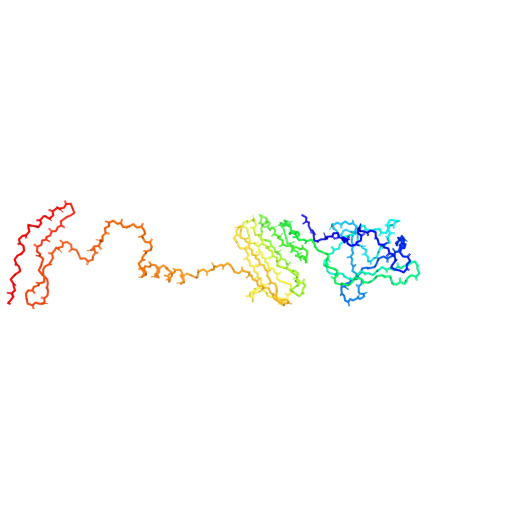6 ? -6.590 -6.484 21.026 1.00 68.44 186 ASP A C 1
ATOM 1406 O O . ASP A 1 186 ? -7.630 -7.117 20.799 1.00 68.44 186 ASP A O 1
ATOM 1410 N N . VAL A 1 187 ? -5.790 -6.790 22.051 1.00 70.81 187 VAL A N 1
ATOM 1411 C CA . VAL A 1 187 ? -6.181 -7.752 23.088 1.00 70.81 187 VAL A CA 1
ATOM 1412 C C . VAL A 1 187 ? -7.441 -7.226 23.775 1.00 70.81 187 VAL A C 1
ATOM 1414 O O . VAL A 1 187 ? -7.392 -6.390 24.676 1.00 70.81 187 VAL A O 1
ATOM 1417 N N . SER A 1 188 ? -8.587 -7.718 23.325 1.00 72.00 188 SER A N 1
ATOM 1418 C CA . SER A 1 188 ? -9.896 -7.392 23.865 1.00 72.00 188 SER A CA 1
ATOM 1419 C C . SER A 1 188 ? -10.241 -8.440 24.914 1.00 72.00 188 SER A C 1
ATOM 1421 O O . SER A 1 188 ? -10.505 -9.599 24.610 1.00 72.00 188 SER A O 1
ATOM 1423 N N . ILE A 1 189 ? -10.214 -8.034 26.181 1.00 75.62 189 ILE A N 1
ATOM 1424 C CA . ILE A 1 189 ? -10.776 -8.833 27.268 1.00 75.62 189 ILE A CA 1
ATOM 1425 C C . ILE A 1 189 ? -12.277 -8.546 27.255 1.00 75.62 189 ILE A C 1
ATOM 1427 O O . ILE A 1 189 ? -12.688 -7.409 27.500 1.00 75.62 189 ILE A O 1
ATOM 1431 N N . SER A 1 190 ? -13.103 -9.540 26.925 1.00 83.75 190 SER A N 1
ATOM 1432 C CA . SER A 1 190 ? -14.558 -9.360 26.962 1.00 83.75 190 SER A CA 1
ATOM 1433 C C . SER A 1 190 ? -15.011 -9.005 28.385 1.00 83.75 190 SER A C 1
ATOM 1435 O O . SER A 1 190 ? -14.339 -9.352 29.352 1.00 83.75 190 SER A O 1
ATOM 1437 N N . ALA A 1 191 ? -16.154 -8.334 28.565 1.00 77.62 191 ALA A N 1
ATOM 1438 C CA . ALA A 1 191 ? -16.656 -8.035 29.914 1.00 77.62 191 ALA A CA 1
ATOM 1439 C C . ALA A 1 191 ? -16.836 -9.315 30.755 1.00 77.62 191 ALA A C 1
ATOM 1441 O O . ALA A 1 191 ? -16.575 -9.322 31.956 1.00 77.62 191 ALA A O 1
ATOM 1442 N N . THR A 1 192 ? -17.215 -10.418 30.108 1.00 79.38 192 THR A N 1
ATOM 1443 C CA . THR A 1 192 ? -17.300 -11.747 30.718 1.00 79.38 192 THR A CA 1
ATOM 1444 C C . THR A 1 192 ? -15.925 -12.273 31.114 1.00 79.38 192 THR A C 1
ATOM 1446 O O . THR A 1 192 ? -15.765 -12.751 32.232 1.00 79.38 192 THR A O 1
ATOM 1449 N N . ASP A 1 193 ? -14.917 -12.126 30.255 1.00 78.75 193 ASP A N 1
ATOM 1450 C CA . ASP A 1 193 ? -13.543 -12.534 30.557 1.00 78.75 193 ASP A CA 1
ATOM 1451 C C . ASP A 1 193 ? -12.891 -11.632 31.600 1.00 78.75 193 ASP A C 1
ATOM 1453 O O . ASP A 1 193 ? -12.084 -12.107 32.386 1.00 78.75 193 ASP A O 1
ATOM 1457 N N . ALA A 1 194 ? -13.279 -10.360 31.680 1.00 72.38 194 ALA A N 1
ATOM 1458 C CA . ALA A 1 194 ? -12.852 -9.442 32.724 1.00 72.38 194 ALA A CA 1
ATOM 1459 C C . ALA A 1 194 ? -13.458 -9.855 34.066 1.00 72.38 194 ALA A C 1
ATOM 1461 O O . ALA A 1 194 ? -12.743 -9.921 35.060 1.00 72.38 194 ALA A O 1
ATOM 1462 N N . VAL A 1 195 ? -14.747 -10.211 34.097 1.00 77.00 195 VAL A N 1
ATOM 1463 C CA . VAL A 1 195 ? -15.394 -10.771 35.291 1.00 77.00 195 VAL A CA 1
ATOM 1464 C C . VAL A 1 195 ? -14.775 -12.114 35.661 1.00 77.00 195 VAL A C 1
ATOM 1466 O O . VAL A 1 195 ? -14.531 -12.338 36.837 1.00 77.00 195 VAL A O 1
ATOM 1469 N N . ASN A 1 196 ? -14.453 -12.976 34.696 1.00 74.12 196 ASN A N 1
ATOM 1470 C CA . ASN A 1 196 ? -13.797 -14.260 34.943 1.00 74.12 196 ASN A CA 1
ATOM 1471 C C . ASN A 1 196 ? -12.343 -14.097 35.382 1.00 74.12 196 ASN A C 1
ATOM 1473 O O . ASN A 1 196 ? -11.887 -14.869 36.210 1.00 74.12 196 ASN A O 1
ATOM 1477 N N . LEU A 1 197 ? -11.623 -13.093 34.885 1.00 71.44 197 LEU A N 1
ATOM 1478 C CA . LEU A 1 197 ? -10.278 -12.741 35.324 1.00 71.44 197 LEU A CA 1
ATOM 1479 C C . LEU A 1 197 ? -10.326 -12.186 36.749 1.00 71.44 197 LEU A C 1
ATOM 1481 O O . LEU A 1 197 ? -9.578 -12.630 37.613 1.00 71.44 197 LEU A O 1
ATOM 1485 N N . VAL A 1 198 ? -11.263 -11.278 37.029 1.00 74.50 198 VAL A N 1
ATOM 1486 C CA . VAL A 1 198 ? -11.522 -10.752 38.375 1.00 74.50 198 VAL A CA 1
ATOM 1487 C C . VAL A 1 198 ? -11.968 -11.870 39.315 1.00 74.50 198 VAL A C 1
ATOM 1489 O O . VAL A 1 198 ? -11.484 -11.923 40.436 1.00 74.50 198 VAL A O 1
ATOM 1492 N N . ALA A 1 199 ? -12.816 -12.797 38.872 1.00 66.38 199 ALA A N 1
ATOM 1493 C CA . ALA A 1 199 ? -13.268 -13.958 39.636 1.00 66.38 199 ALA A CA 1
ATOM 1494 C C . ALA A 1 199 ? -12.150 -14.990 39.818 1.00 66.38 199 ALA A C 1
ATOM 1496 O O . ALA A 1 199 ? -12.034 -15.583 40.885 1.00 66.38 199 ALA A O 1
ATOM 1497 N N . ALA A 1 200 ? -11.280 -15.163 38.824 1.00 67.06 200 ALA A N 1
ATOM 1498 C CA . ALA A 1 200 ? -10.086 -15.989 38.910 1.00 67.06 200 ALA A CA 1
ATOM 1499 C C . ALA A 1 200 ? -9.067 -15.374 39.871 1.00 67.06 200 ALA A C 1
ATOM 1501 O O . ALA A 1 200 ? -8.448 -16.123 40.605 1.00 67.06 200 ALA A O 1
ATOM 1502 N N . PHE A 1 201 ? -8.939 -14.047 39.962 1.00 58.19 201 PHE A N 1
ATOM 1503 C CA . PHE A 1 201 ? -8.155 -13.358 41.001 1.00 58.19 201 PHE A CA 1
ATOM 1504 C C . PHE A 1 201 ? -8.891 -13.201 42.343 1.00 58.19 201 PHE A C 1
ATOM 1506 O O . PHE A 1 201 ? -8.265 -12.895 43.358 1.00 58.19 201 PHE A O 1
ATOM 1513 N N . ALA A 1 202 ? -10.214 -13.370 42.368 1.00 61.22 202 ALA A N 1
ATOM 1514 C CA . ALA A 1 202 ? -11.012 -13.408 43.590 1.00 61.22 202 ALA A CA 1
ATOM 1515 C C . ALA A 1 202 ? -11.006 -14.814 44.214 1.00 61.22 202 ALA A C 1
ATOM 1517 O O . ALA A 1 202 ? -11.054 -14.933 45.435 1.00 61.22 202 ALA A O 1
ATOM 1518 N N . GLY A 1 203 ? -10.922 -15.861 43.385 1.00 56.53 203 GLY A N 1
ATOM 1519 C CA . GLY A 1 203 ? -10.835 -17.270 43.776 1.00 56.53 203 GLY A CA 1
ATOM 1520 C C . GLY A 1 203 ? -9.401 -17.804 43.877 1.00 56.53 203 GLY A C 1
ATOM 1521 O O . GLY A 1 203 ? -9.117 -18.632 44.741 1.00 56.53 203 GLY A O 1
ATOM 1522 N N . ALA A 1 204 ? -8.465 -17.312 43.063 1.00 50.78 204 ALA A N 1
ATOM 1523 C CA . ALA A 1 204 ? -7.039 -17.471 43.313 1.00 50.78 204 ALA A CA 1
ATOM 1524 C C . ALA A 1 204 ? -6.643 -16.444 44.368 1.00 50.78 204 ALA A C 1
ATOM 1526 O O . ALA A 1 204 ? -6.866 -15.250 44.200 1.00 50.78 204 ALA A O 1
ATOM 1527 N N . LYS A 1 205 ? -6.052 -16.921 45.465 1.00 50.09 205 LYS A N 1
ATOM 1528 C CA . LYS A 1 205 ? -5.390 -16.109 46.490 1.00 50.09 205 LYS A CA 1
ATOM 1529 C C . LYS A 1 205 ? -4.665 -14.942 45.802 1.00 50.09 205 LYS A C 1
ATOM 1531 O O . LYS A 1 205 ? -3.692 -15.176 45.089 1.00 50.09 205 LYS A O 1
ATOM 1536 N N . LYS A 1 206 ? -5.186 -13.720 45.967 1.00 50.16 206 LYS A N 1
ATOM 1537 C CA . LYS A 1 206 ? -4.616 -12.469 45.444 1.00 50.16 206 LYS A CA 1
ATOM 1538 C C . LYS A 1 206 ? -3.084 -12.517 45.507 1.00 50.16 206 LYS A C 1
ATOM 1540 O O . LYS A 1 206 ? -2.536 -12.974 46.514 1.00 50.16 206 LYS A O 1
ATOM 1545 N N . LEU A 1 207 ? -2.390 -11.980 44.499 1.00 50.91 207 LEU A N 1
ATOM 1546 C CA . LEU A 1 207 ? -0.981 -11.588 44.628 1.00 50.91 207 LEU A CA 1
ATOM 1547 C C . LEU A 1 207 ? -0.895 -10.405 45.612 1.00 50.91 207 LEU A C 1
ATOM 1549 O O . LEU A 1 207 ? -0.614 -9.271 45.244 1.00 50.91 207 LEU A O 1
ATOM 1553 N N . THR A 1 208 ? -1.200 -10.661 46.880 1.00 47.31 208 THR A N 1
ATOM 1554 C CA . THR A 1 208 ? -0.999 -9.732 47.978 1.00 47.31 208 THR A CA 1
ATOM 1555 C C . THR A 1 208 ? 0.392 -10.016 48.509 1.00 47.31 208 THR A C 1
ATOM 1557 O O . THR A 1 208 ? 0.581 -10.784 49.452 1.00 47.31 208 THR A O 1
ATOM 1560 N N . ALA A 1 209 ? 1.391 -9.370 47.915 1.00 57.25 209 ALA A N 1
ATOM 1561 C CA . ALA A 1 209 ? 2.573 -9.019 48.680 1.00 57.25 209 ALA A CA 1
ATOM 1562 C C . ALA A 1 209 ? 2.148 -7.998 49.748 1.00 57.25 209 ALA A C 1
ATOM 1564 O O . ALA A 1 209 ? 2.222 -6.791 49.550 1.00 57.25 209 ALA A O 1
ATOM 1565 N N . LYS A 1 210 ? 1.646 -8.511 50.870 1.00 44.34 210 LYS A N 1
ATOM 1566 C CA . LYS A 1 210 ? 1.800 -7.921 52.197 1.00 44.34 210 LYS A CA 1
ATOM 1567 C C . LYS A 1 210 ? 1.481 -9.010 53.214 1.00 44.34 210 LYS A C 1
ATOM 1569 O O . LYS A 1 210 ? 0.339 -9.214 53.613 1.00 44.34 210 LYS A O 1
ATOM 1574 N N . ALA A 1 211 ? 2.510 -9.754 53.600 1.00 53.44 211 ALA A N 1
ATOM 1575 C CA . ALA A 1 211 ? 2.479 -10.397 54.899 1.00 53.44 211 ALA A CA 1
ATOM 1576 C C . ALA A 1 211 ? 2.303 -9.285 55.940 1.00 53.44 211 ALA A C 1
ATOM 1578 O O . ALA A 1 211 ? 3.129 -8.378 55.944 1.00 53.44 211 ALA A O 1
ATOM 1579 N N . THR A 1 212 ? 1.260 -9.353 56.775 1.00 51.69 212 THR A N 1
ATOM 1580 C CA . THR A 1 212 ? 1.383 -8.920 58.180 1.00 51.69 212 THR A CA 1
ATOM 1581 C C . THR A 1 212 ? 0.318 -9.460 59.136 1.00 51.69 212 THR A C 1
ATOM 1583 O O . THR A 1 212 ? 0.651 -9.569 60.305 1.00 51.69 212 THR A O 1
ATOM 1586 N N . THR A 1 213 ? -0.874 -9.906 58.721 1.00 46.78 213 THR A N 1
ATOM 1587 C CA . THR A 1 213 ? -1.815 -10.566 59.659 1.00 46.78 213 THR A CA 1
ATOM 1588 C C . THR A 1 213 ? -2.848 -11.422 58.927 1.00 46.78 213 THR A C 1
ATOM 1590 O O . THR A 1 213 ? -3.295 -11.083 57.836 1.00 46.78 213 THR A O 1
ATOM 1593 N N . ILE A 1 214 ? -3.173 -12.576 59.509 1.00 53.22 214 ILE A N 1
ATOM 1594 C CA . ILE A 1 214 ? -4.206 -13.507 59.046 1.00 53.22 214 ILE A CA 1
ATOM 1595 C C . ILE A 1 214 ? -5.544 -13.012 59.611 1.00 53.22 214 ILE A C 1
ATOM 1597 O O . ILE A 1 214 ? -5.757 -13.139 60.813 1.00 53.22 214 ILE A O 1
ATOM 1601 N N . ASP A 1 215 ? -6.434 -12.473 58.774 1.00 50.38 215 ASP A N 1
ATOM 1602 C CA . ASP A 1 215 ? -7.790 -12.104 59.206 1.00 50.38 215 ASP A CA 1
ATOM 1603 C C . ASP A 1 215 ? -8.702 -13.339 59.246 1.00 50.38 215 ASP A C 1
ATOM 1605 O O . ASP A 1 215 ? -9.018 -13.953 58.224 1.00 50.38 215 ASP A O 1
ATOM 1609 N N . ILE A 1 216 ? -9.129 -13.699 60.459 1.00 55.50 216 ILE A N 1
ATOM 1610 C CA . ILE A 1 216 ? -10.106 -14.752 60.784 1.00 55.50 216 ILE A CA 1
ATOM 1611 C C . ILE A 1 216 ? -11.502 -14.101 60.914 1.00 55.50 216 ILE A C 1
ATOM 1613 O O . ILE A 1 216 ? -12.240 -14.341 61.863 1.00 55.50 216 ILE A O 1
ATOM 1617 N N . GLU A 1 217 ? -11.884 -13.225 59.984 1.00 57.88 217 GLU A N 1
ATOM 1618 C CA . GLU A 1 217 ? -13.136 -12.451 60.066 1.00 57.88 217 GLU A CA 1
ATOM 1619 C C . GLU A 1 217 ? -14.272 -13.057 59.235 1.00 57.88 217 GLU A C 1
ATOM 1621 O O . GLU A 1 217 ? -14.867 -12.425 58.368 1.00 57.88 217 GLU A O 1
ATOM 1626 N N . THR A 1 218 ? -14.628 -14.306 59.530 1.00 51.97 218 THR A N 1
ATOM 1627 C CA . THR A 1 218 ? -15.983 -14.793 59.201 1.00 51.97 218 THR A CA 1
ATOM 1628 C C . THR A 1 218 ? -16.709 -15.403 60.395 1.00 51.97 218 THR A C 1
ATOM 1630 O O . THR A 1 218 ? -17.596 -16.227 60.214 1.00 51.97 218 THR A O 1
ATOM 1633 N N . ASN A 1 219 ? -16.414 -14.969 61.626 1.00 49.56 219 ASN A N 1
ATOM 1634 C CA . ASN A 1 219 ? -17.343 -15.164 62.742 1.00 49.56 219 ASN A CA 1
ATOM 1635 C C . ASN A 1 219 ? -17.309 -13.981 63.716 1.00 49.56 219 ASN A C 1
ATOM 1637 O O . ASN A 1 219 ? -16.329 -13.771 64.421 1.00 49.56 219 ASN A O 1
ATOM 1641 N N . ASN A 1 220 ? -18.423 -13.250 63.772 1.00 51.00 220 ASN A N 1
ATOM 1642 C CA . ASN A 1 220 ? -18.643 -12.120 64.668 1.00 51.00 220 ASN A CA 1
ATOM 1643 C C . ASN A 1 220 ? -18.417 -12.472 66.157 1.00 51.00 220 ASN A C 1
ATOM 1645 O O . ASN A 1 220 ? -18.996 -13.431 66.691 1.00 51.00 220 ASN A O 1
ATOM 1649 N N . GLU A 1 221 ? -17.602 -11.613 66.779 1.00 60.22 221 GLU A N 1
ATOM 1650 C CA . GLU A 1 221 ? -17.556 -11.148 68.180 1.00 60.22 221 GLU A CA 1
ATOM 1651 C C . GLU A 1 221 ? -17.265 -12.124 69.325 1.00 60.22 221 GLU A C 1
ATOM 1653 O O . GLU A 1 221 ? -17.105 -11.661 70.453 1.00 60.22 221 GLU A O 1
ATOM 1658 N N . TYR A 1 222 ? -17.124 -13.432 69.093 1.00 58.78 222 TYR A N 1
ATOM 1659 C CA . TYR A 1 222 ? -16.886 -14.368 70.200 1.00 58.78 222 TYR A CA 1
ATOM 1660 C C . TYR A 1 222 ? -15.760 -15.369 69.950 1.00 58.78 222 TYR A C 1
ATOM 1662 O O . TYR A 1 222 ? -15.745 -16.059 68.930 1.00 58.78 222 TYR A O 1
ATOM 1670 N N . LEU A 1 223 ? -14.899 -15.556 70.956 1.00 65.75 223 LEU A N 1
ATOM 1671 C CA . LEU A 1 223 ? -14.140 -16.798 71.124 1.00 65.75 223 LEU A CA 1
ATOM 1672 C C . LEU A 1 223 ? -15.118 -17.883 71.587 1.00 65.75 223 LEU A C 1
ATOM 1674 O O . LEU A 1 223 ? -15.798 -17.721 72.603 1.00 65.75 223 LEU A O 1
ATOM 1678 N N . ARG A 1 224 ? -15.232 -18.978 70.829 1.00 62.62 224 ARG A N 1
ATOM 1679 C CA . ARG A 1 224 ? -16.235 -20.028 71.070 1.00 62.62 224 ARG A CA 1
ATOM 1680 C C . ARG A 1 224 ? -15.581 -21.381 71.343 1.00 62.62 224 ARG A C 1
ATOM 1682 O O . ARG A 1 224 ? -14.624 -21.747 70.667 1.00 62.62 224 ARG A O 1
ATOM 1689 N N . GLN A 1 225 ? -16.140 -22.160 72.269 1.00 69.62 225 GLN A N 1
ATOM 1690 C CA . GLN A 1 225 ? -15.772 -23.564 72.500 1.00 69.62 225 GLN A CA 1
ATOM 1691 C C . GLN A 1 225 ? -16.897 -24.469 72.016 1.00 69.62 225 GLN A C 1
ATOM 1693 O O . GLN A 1 225 ? -18.079 -24.175 72.200 1.00 69.62 225 GLN A O 1
ATOM 1698 N N . LYS A 1 226 ? -16.537 -25.584 71.376 1.00 60.41 226 LYS A N 1
ATOM 1699 C CA . LYS A 1 226 ? -17.510 -26.591 70.950 1.00 60.41 226 LYS A CA 1
ATOM 1700 C C . LYS A 1 226 ? -18.157 -27.219 72.185 1.00 60.41 226 LYS A C 1
ATOM 1702 O O . LYS A 1 226 ? -17.455 -27.596 73.122 1.00 60.41 226 LYS A O 1
ATOM 1707 N N . ASN A 1 227 ? -19.481 -27.327 72.191 1.00 64.31 227 ASN A N 1
ATOM 1708 C CA . ASN A 1 227 ? -20.204 -27.956 73.292 1.00 64.31 227 ASN A CA 1
ATOM 1709 C C . ASN A 1 227 ? -19.797 -29.440 73.409 1.00 64.31 227 ASN A C 1
ATOM 1711 O O . ASN A 1 227 ? -19.614 -30.112 72.390 1.00 64.31 227 ASN A O 1
ATOM 1715 N N . ALA A 1 228 ? -19.681 -29.960 74.634 1.00 58.88 228 ALA A N 1
ATOM 1716 C CA . ALA A 1 228 ? -19.290 -31.345 74.909 1.00 58.88 228 ALA A CA 1
ATOM 1717 C C . ALA A 1 228 ? -20.244 -32.375 74.269 1.00 58.88 228 ALA A C 1
ATOM 1719 O O . ALA A 1 228 ? -19.814 -33.459 73.892 1.00 58.88 228 ALA A O 1
ATOM 1720 N N . ALA A 1 229 ? -21.515 -32.009 74.061 1.00 63.59 229 ALA A N 1
ATOM 1721 C CA . ALA A 1 229 ? -22.505 -32.834 73.361 1.00 63.59 229 ALA A CA 1
ATOM 1722 C C . ALA A 1 229 ? -22.319 -32.889 71.825 1.00 63.59 229 ALA A C 1
ATOM 1724 O O . ALA A 1 229 ? -23.107 -33.516 71.123 1.00 63.59 229 ALA A O 1
ATOM 1725 N N . GLY A 1 230 ? -21.307 -32.212 71.269 1.00 58.50 230 GLY A N 1
ATOM 1726 C CA . GLY A 1 230 ? -20.945 -32.279 69.850 1.00 58.50 230 GLY A CA 1
ATOM 1727 C C . GLY A 1 230 ? -21.819 -31.458 68.896 1.00 58.50 230 GLY A C 1
ATOM 1728 O O . GLY A 1 230 ? -21.373 -31.173 67.783 1.00 58.50 230 GLY A O 1
ATOM 1729 N N . THR A 1 231 ? -23.003 -31.009 69.319 1.00 53.59 231 THR A N 1
ATOM 1730 C CA . THR A 1 231 ? -23.906 -30.168 68.520 1.00 53.59 231 THR A CA 1
ATOM 1731 C C . THR A 1 231 ? -23.926 -28.733 69.048 1.00 53.59 231 THR A C 1
ATOM 1733 O O . THR A 1 231 ? -24.664 -28.404 69.976 1.00 53.59 231 THR A O 1
ATOM 1736 N N . GLY A 1 232 ? -23.098 -27.874 68.452 1.00 66.25 232 GLY A N 1
ATOM 1737 C CA . GLY A 1 232 ? -23.094 -26.427 68.688 1.00 66.25 232 GLY A CA 1
ATOM 1738 C C . GLY A 1 232 ? -21.848 -25.888 69.392 1.00 66.25 232 GLY A C 1
ATOM 1739 O O . GLY A 1 232 ? -20.933 -26.628 69.762 1.00 66.25 232 GLY A O 1
ATOM 1740 N N . TYR A 1 233 ? -21.825 -24.568 69.562 1.00 70.50 233 TYR A N 1
ATOM 1741 C CA . TYR A 1 233 ? -20.751 -23.823 70.213 1.00 70.50 233 TYR A CA 1
ATOM 1742 C C . TYR A 1 233 ? -21.326 -22.956 71.329 1.00 70.50 233 TYR A C 1
ATOM 1744 O O . TYR A 1 233 ? -22.428 -22.428 71.194 1.00 70.50 233 TYR A O 1
ATOM 1752 N N . ILE A 1 234 ? -20.569 -22.804 72.410 1.00 64.69 234 ILE A N 1
ATOM 1753 C CA . ILE A 1 234 ? -20.859 -21.856 73.484 1.00 64.69 234 ILE A CA 1
ATOM 1754 C C . ILE A 1 234 ? -19.896 -20.682 73.315 1.00 64.69 234 ILE A C 1
ATOM 1756 O O . ILE A 1 234 ? -18.693 -20.879 73.122 1.00 64.69 234 ILE A O 1
ATOM 1760 N N . ASN A 1 235 ? -20.429 -19.464 73.362 1.00 68.38 235 ASN A N 1
ATOM 1761 C CA . ASN A 1 235 ? -19.625 -18.248 73.357 1.00 68.38 235 ASN A CA 1
ATOM 1762 C C . ASN A 1 235 ? -18.942 -18.111 74.722 1.00 68.38 235 ASN A C 1
ATOM 1764 O O . ASN A 1 235 ? -19.627 -18.071 75.740 1.00 68.38 235 ASN A O 1
ATOM 1768 N N . ILE A 1 236 ? -17.611 -18.070 74.745 1.00 62.84 236 ILE A N 1
ATOM 1769 C CA . ILE A 1 236 ? -16.837 -18.007 75.991 1.00 62.84 236 ILE A CA 1
ATOM 1770 C C . ILE A 1 236 ? -16.523 -16.560 76.367 1.00 62.84 236 ILE A C 1
ATOM 1772 O O . ILE A 1 236 ? -16.529 -16.221 77.545 1.00 62.84 236 ILE A O 1
ATOM 1776 N N . LEU A 1 237 ? -16.256 -15.703 75.381 1.00 66.25 237 LEU A N 1
ATOM 1777 C CA . LEU A 1 237 ? -15.891 -14.310 75.624 1.00 66.25 237 LEU A CA 1
ATOM 1778 C C . LEU A 1 237 ? -16.307 -13.436 74.446 1.00 66.25 237 LEU A C 1
ATOM 1780 O O . LEU A 1 237 ? -16.052 -13.817 73.304 1.00 66.25 237 LEU A O 1
ATOM 1784 N N . MET A 1 238 ? -16.928 -12.291 74.737 1.00 64.25 238 MET A N 1
ATOM 1785 C CA . MET A 1 238 ? -17.152 -11.220 73.765 1.00 64.25 238 MET A CA 1
ATOM 1786 C C . MET A 1 238 ? -15.924 -10.315 73.765 1.00 64.25 238 MET A C 1
ATOM 1788 O O . MET A 1 238 ? -15.493 -9.909 74.843 1.00 64.25 238 MET A O 1
ATOM 1792 N N . VAL A 1 239 ? -15.354 -10.029 72.599 1.00 63.75 239 VAL A N 1
ATOM 1793 C CA . VAL A 1 239 ? -14.163 -9.173 72.496 1.00 63.75 239 VAL A CA 1
ATOM 1794 C C . VAL A 1 239 ? -14.511 -7.979 71.620 1.00 63.75 239 VAL A C 1
ATOM 1796 O O . VAL A 1 239 ? -14.863 -8.153 70.452 1.00 63.75 239 VAL A O 1
ATOM 1799 N N . GLY A 1 240 ? -14.468 -6.784 72.205 1.00 57.44 240 GLY A N 1
ATOM 1800 C CA . GLY A 1 240 ? -14.700 -5.529 71.505 1.00 57.44 240 GLY A CA 1
ATOM 1801 C C . GLY A 1 240 ? -13.449 -5.033 70.781 1.00 57.44 240 GLY A C 1
ATOM 1802 O O . GLY A 1 240 ? -12.328 -5.495 71.007 1.00 57.44 240 GLY A O 1
ATOM 1803 N N . ALA A 1 241 ? -13.634 -4.056 69.893 1.00 54.81 241 ALA A N 1
ATOM 1804 C CA . ALA A 1 241 ? -12.523 -3.422 69.194 1.00 54.81 241 ALA A CA 1
ATOM 1805 C C . ALA A 1 241 ? -11.606 -2.688 70.193 1.00 54.81 241 ALA A C 1
ATOM 1807 O O . ALA A 1 241 ? -12.005 -1.687 70.785 1.00 54.81 241 ALA A O 1
ATOM 1808 N N . GLY A 1 242 ? -10.371 -3.176 70.349 1.00 56.28 242 GLY A N 1
ATOM 1809 C CA . GLY A 1 242 ? -9.355 -2.598 71.240 1.00 56.28 242 GLY A CA 1
ATOM 1810 C C . GLY A 1 242 ? -9.099 -3.372 72.538 1.00 56.28 242 GLY A C 1
ATOM 1811 O O . GLY A 1 242 ? -8.194 -2.995 73.281 1.00 56.28 242 GLY A O 1
ATOM 1812 N N . ASP A 1 243 ? -9.828 -4.457 72.797 1.00 65.38 243 ASP A N 1
ATOM 1813 C CA . ASP A 1 243 ? -9.602 -5.300 73.973 1.00 65.38 243 ASP A CA 1
ATOM 1814 C C . ASP A 1 243 ? -8.358 -6.198 73.798 1.00 65.38 243 ASP A C 1
ATOM 1816 O O . ASP A 1 243 ? -8.158 -6.816 72.750 1.00 65.38 243 ASP A O 1
ATOM 1820 N N . ILE A 1 244 ? -7.527 -6.313 74.844 1.00 60.25 244 ILE A N 1
ATOM 1821 C CA . ILE A 1 244 ? -6.411 -7.274 74.911 1.00 60.25 244 ILE A CA 1
ATOM 1822 C C . ILE A 1 244 ? -6.849 -8.457 75.778 1.00 60.25 244 ILE A C 1
ATOM 1824 O O . ILE A 1 244 ? -7.112 -8.298 76.969 1.00 60.25 244 ILE A O 1
ATOM 1828 N N . VAL A 1 245 ? -6.904 -9.653 75.187 1.00 61.75 245 VAL A N 1
ATOM 1829 C CA . VAL A 1 245 ? -7.225 -10.897 75.903 1.00 61.75 245 VAL A CA 1
ATOM 1830 C C . VAL A 1 245 ? -5.935 -11.660 76.195 1.00 61.75 245 VAL A C 1
ATOM 1832 O O . VAL A 1 245 ? -5.389 -12.331 75.321 1.00 61.75 245 VAL A O 1
ATOM 1835 N N . GLU A 1 246 ? -5.449 -11.581 77.432 1.00 59.81 246 GLU A N 1
ATOM 1836 C CA . GLU A 1 246 ? -4.341 -12.416 77.901 1.00 59.81 246 GLU A CA 1
ATOM 1837 C C . GLU A 1 246 ? -4.880 -13.736 78.459 1.00 59.81 246 GLU A C 1
ATOM 1839 O O . GLU A 1 246 ? -5.662 -13.756 79.411 1.00 59.81 246 GLU A O 1
ATOM 1844 N N . VAL A 1 247 ? -4.467 -14.859 77.866 1.00 58.56 247 VAL A N 1
ATOM 1845 C CA . VAL A 1 247 ? -4.855 -16.195 78.333 1.00 58.56 247 VAL A CA 1
ATOM 1846 C C . VAL A 1 247 ? -3.713 -16.760 79.185 1.00 58.56 247 VAL A C 1
ATOM 1848 O O . VAL A 1 247 ? -2.627 -16.993 78.647 1.00 58.56 247 VAL A O 1
ATOM 1851 N N . PRO A 1 248 ? -3.899 -16.994 80.498 1.00 55.59 248 PRO A N 1
ATOM 1852 C CA . PRO A 1 248 ? -2.845 -17.560 81.333 1.00 55.59 248 PRO A CA 1
ATOM 1853 C C . PRO A 1 248 ? -2.495 -18.980 80.867 1.00 55.59 248 PRO A C 1
ATOM 1855 O O . PRO A 1 248 ? -3.372 -19.746 80.470 1.00 55.59 248 PRO A O 1
ATOM 1858 N N . THR A 1 249 ? -1.223 -19.368 80.967 1.00 51.75 249 THR A N 1
ATOM 1859 C CA . THR A 1 249 ? -0.637 -20.616 80.427 1.00 51.75 249 THR A CA 1
ATOM 1860 C C . THR A 1 249 ? -1.172 -21.934 81.002 1.00 51.75 249 THR A C 1
ATOM 1862 O O . THR A 1 249 ? -0.663 -23.001 80.660 1.00 51.75 249 THR A O 1
ATOM 1865 N N . VAL A 1 250 ? -2.202 -21.926 81.847 1.00 54.34 250 VAL A N 1
ATOM 1866 C CA . VAL A 1 250 ? -2.699 -23.147 82.493 1.00 54.34 250 VAL A CA 1
ATOM 1867 C C . VAL A 1 250 ? -3.930 -23.682 81.763 1.00 54.34 250 VAL A C 1
ATOM 1869 O O . VAL A 1 250 ? -5.048 -23.647 82.269 1.00 54.34 250 VAL A O 1
ATOM 1872 N N . PHE A 1 251 ? -3.714 -24.228 80.567 1.00 50.72 251 PHE A N 1
ATOM 1873 C CA . PHE A 1 251 ? -4.681 -25.133 79.944 1.00 50.72 251 PHE A CA 1
ATOM 1874 C C . PHE A 1 251 ? -4.464 -26.541 80.510 1.00 50.72 251 PHE A C 1
ATOM 1876 O O . PHE A 1 251 ? -3.445 -27.176 80.241 1.00 50.72 251 PHE A O 1
ATOM 1883 N N . ARG A 1 252 ? -5.411 -27.055 81.301 1.00 58.69 252 ARG A N 1
ATOM 1884 C CA . ARG A 1 252 ? -5.423 -28.470 81.701 1.00 58.69 252 ARG A CA 1
ATOM 1885 C C . ARG A 1 252 ? -6.404 -29.206 80.794 1.00 58.69 252 ARG A C 1
ATOM 1887 O O . ARG A 1 252 ? -7.612 -29.088 80.969 1.00 58.69 252 ARG A O 1
ATOM 1894 N N . PHE A 1 253 ? -5.889 -29.944 79.814 1.00 50.88 253 PHE A N 1
ATOM 1895 C CA . PHE A 1 253 ? -6.713 -30.861 79.032 1.00 50.88 253 PHE A CA 1
ATOM 1896 C C . PHE A 1 253 ? -7.134 -32.017 79.942 1.00 50.88 253 PHE A C 1
ATOM 1898 O O . PHE A 1 253 ? -6.300 -32.802 80.392 1.00 50.88 253 PHE A O 1
ATOM 1905 N N . LEU A 1 254 ? -8.425 -32.094 80.256 1.00 57.88 254 LEU A N 1
ATOM 1906 C CA . LEU A 1 254 ? -9.011 -33.311 80.798 1.00 57.88 254 LEU A CA 1
ATOM 1907 C C . LEU A 1 254 ? -9.228 -34.242 79.605 1.00 57.88 254 LEU A C 1
ATOM 1909 O O . LEU A 1 254 ? -10.147 -34.031 78.815 1.00 57.88 254 LEU A O 1
ATOM 1913 N N . ASN A 1 255 ? -8.342 -35.223 79.439 1.00 47.47 255 ASN A N 1
ATOM 1914 C CA . ASN A 1 255 ? -8.645 -36.359 78.577 1.00 47.47 255 ASN A CA 1
ATOM 1915 C C . ASN A 1 255 ? -9.825 -37.109 79.203 1.00 47.47 255 ASN A C 1
ATOM 1917 O O . ASN A 1 255 ? -9.823 -37.338 80.414 1.00 47.47 255 ASN A O 1
ATOM 1921 N N . SER A 1 256 ? -10.822 -37.433 78.378 1.00 51.06 256 SER A N 1
ATOM 1922 C CA . SER A 1 256 ? -11.908 -38.351 78.736 1.00 51.06 256 SER A CA 1
ATOM 1923 C C . SER A 1 256 ? -11.364 -39.692 79.202 1.00 51.06 256 SER A C 1
ATOM 1925 O O . SER A 1 256 ? -10.458 -40.192 78.493 1.00 51.06 256 SER A O 1
#

Sequence (256 aa):
MTTRAAQIECLMAPVHDYRTNAIASGYTVYFYAAGTSTAKNVWTEKEKTNPYTSRTLGSDGTIQVYGDGVYKIVIKDGDGTAVYTWDNVKVQSPNIAVLEKSGTYTATIDDDYILVNTAGGNVTINLYAAASFTHPICIKNIGTNNVVIDPNGAELIEGASTYTIGTQDAAVWLFSNGSAWYVANDVSISATDAVNLVAAFAGAKKLTAKATTIDIETNNEYLRQKNAAGTGYINILMVGAGDIVEVPTVFRFLNS

Radius of gyration: 36.9 Å; chains: 1; bounding box: 58×58×115 Å

Secondary structure (DSSP, 8-state):
-----EE-GGGTSPPB-TTT--B-TTPEEEEEETTS--B--EESSTT--SEESEEEPPTTS----EE-EEEEEEEE-TTS-EEEEEEEEEE---PPPEEEESS-EE--TT-SEEEE--TTS-EEEEPPPGGG--S-EEEEE-SSSPEEEE-STT--BTTBS-EEE-STT-EEEEEE-SSSEEE-------HHHHHHHHHHHHHS-------S----TTS-SEEEEE-TTSS-EEEEEE--TT------S-------

Organism: NCBI:txid1070528

Foldseek 3Di:
DQFFWAKLVVQAAFDAQPVPRHGLAFWKKFKAAFPDPHFDWKAQDRVRPDTDRMDTAHPRRHDTIIDAAFIWMFIAHPVRHTRDTDGRRGGTHPDAREEEDAAEEEDDLGHAEYEYAPQVEEHEYEYDQLLSHDDKHKYAYQYQHKYKYAYPDPAEEVNHRIDIDRDHGDMWIWHGPNRHIYTDDDPDQDPVNVVVVVVCCVPPPHPDPDPDDDDPPPDPFFDWDQDPVRPDIDGPDGDDPPDDDDDPPDDDDDDD

pLDDT: mean 84.86, std 16.55, range [44.34, 98.75]